Protein AF-A0AAV7HWV7-F1 (afdb_monomer)

Solvent-accessible surface area (backbone atoms only — not comparable to full-atom values): 17436 Å² total; per-residue (Å²): 137,86,86,81,83,83,80,82,66,76,64,79,56,84,89,70,80,46,76,66,47,52,48,48,54,52,46,50,56,52,53,50,68,68,46,96,55,79,67,84,49,80,50,73,56,83,68,90,56,103,53,83,47,68,47,46,47,56,55,80,70,84,85,65,83,77,71,62,78,74,74,66,71,76,73,73,74,72,74,83,51,71,42,83,47,92,47,83,90,34,44,64,53,24,51,52,44,44,72,71,30,71,54,69,72,55,64,77,91,81,56,56,71,68,59,52,50,52,30,46,53,50,36,53,53,48,16,31,49,77,34,68,26,49,41,72,46,80,66,61,73,66,74,67,69,63,61,64,70,55,83,62,67,49,67,66,58,50,50,42,50,50,52,32,50,52,40,49,52,51,43,66,70,70,64,75,55,69,66,51,50,51,52,29,53,50,42,46,49,52,40,51,50,50,54,49,50,35,50,50,53,46,51,52,51,49,53,50,43,58,77,66,40,87,44,74,67,47,41,52,50,50,48,53,71,68,52,54,87,70,79,71,68,72,87,68,52,68,65,59,52,49,54,51,51,49,64,75,64,47,73,72,74,77,66,85,66,75,66,78,82,77,76,44,79,84,75,73,51,80,84,51,73,66,59,53,58,58,64,72,73,111

Sequence (282 aa):
MKKKKILQASVFFDHDLTPRESLIANKLRLEAKKLKGEVKGLSISNALTKSDHFPVVVTLHSTQPIAIAQLSNVMCSAPPSFSLRWCPSSAHSYKNSMFVSPLIAQNFATAITNDLNHALQKAIMNAARDAGMLKLLNSQPKSRNRYISKPWHDDECRAKKKQTKTLLYHCKLEGQPSILWQHYHHSKKEYFNLIKHKAEKFQEKLTWNFNNARSPKDFWSAINSVKGYSTRKNEIPLNTWYDYFSSLFTPRKESSISLPLDYHESLDQEFTMGELCNSVKK

Radius of gyration: 31.73 Å; Cα contacts (8 Å, |Δi|>4): 163; chains: 1; bounding box: 78×71×80 Å

Mean predicted aligned error: 16.89 Å

Nearest PDB structures (foldseek):
  2xcr-assembly2_S  TM=1.654E-01  e=7.390E-01  Staphylococcus aureus
  5ijh-assembly1_A  TM=1.989E-01  e=2.136E+00  Homo sapiens

pLDDT: mean 76.88, std 21.2, range [30.11, 98.38]

Foldseek 3Di:
DDDDDWDKDWDWDDDDCDVVNVVVVVVVVVVVVVPPFPQPDWDFDPPPDVDPTTTTIGTGDDPDPPPPVPVPPPPPPDPFDWDFADDPVLVVQLVVLLVPQVLQVDDPVPDDPVSNVVSNVVSNVVSSVRSVRIDGPPPPVPPVCPVLCQLLCDVVLVVLVVVLVVLVVVCVPPDDDVVSVVVSVVSVVVSVVSVVVSVVVVVVVLVVQCVPPPDPVSNVVSVVSRPRPPPPDPPQDPVNVVVVVCVVPVPPPPPPPPPPPPPPVVPNDDDDPVVVVVVVVD

Organism: Cotesia glomerata (NCBI:txid32391)

Secondary structure (DSSP, 8-state):
---PPP---EE---S---HHHHHHHHHHHHHHHHSSS----EEE-----SSS---EEE-----S---GGGTTT----PPPPEEE---GGGHHHHHHHHHT-TTTSS-TTT--HHHHHHHHHHHHHHHHHHTT-EEE---S----------TT--HHHHHHHHHHHHHHHHHHHTT--HHHHHHHHHHHHHHHHHHHHHHHHHHHHHHHHHHT--SHHHHHHHHHHHS-------SS-HHHHHHHHHHHTSPP------------TTTSSPPPHHHHHHHHT-

Structure (mmCIF, N/CA/C/O backbone):
data_AF-A0AAV7HWV7-F1
#
_entry.id   AF-A0AAV7HWV7-F1
#
loop_
_atom_site.group_PDB
_atom_site.id
_atom_site.type_symbol
_atom_site.label_atom_id
_atom_site.label_alt_id
_atom_site.label_comp_id
_atom_site.label_asym_id
_atom_site.label_entity_id
_atom_site.label_seq_id
_atom_site.pdbx_PDB_ins_code
_atom_site.Cartn_x
_atom_site.Cartn_y
_atom_site.Cartn_z
_atom_site.occupancy
_atom_site.B_iso_or_equiv
_atom_site.auth_seq_id
_atom_site.auth_comp_id
_atom_site.auth_asym_id
_atom_site.auth_atom_id
_atom_site.pdbx_PDB_model_num
ATOM 1 N N . MET A 1 1 ? -10.513 30.880 10.755 1.00 35.56 1 MET A N 1
ATOM 2 C CA . MET A 1 1 ? -9.520 30.957 9.655 1.00 35.56 1 MET A CA 1
ATOM 3 C C . MET A 1 1 ? -8.761 29.632 9.548 1.00 35.56 1 MET A C 1
ATOM 5 O O . MET A 1 1 ? -8.086 29.257 10.496 1.00 35.56 1 MET A O 1
ATOM 9 N N . LYS A 1 2 ? -8.905 28.873 8.449 1.00 31.08 2 LYS A N 1
ATOM 10 C CA . LYS A 1 2 ? -8.169 27.609 8.234 1.00 31.08 2 LYS A CA 1
ATOM 11 C C . LYS A 1 2 ? -6.810 27.920 7.591 1.00 31.08 2 LYS A C 1
ATOM 13 O O . LYS A 1 2 ? -6.776 28.365 6.449 1.00 31.08 2 LYS A O 1
ATOM 18 N N . LYS A 1 3 ? -5.703 27.695 8.308 1.00 30.11 3 LYS A N 1
ATOM 19 C CA . LYS A 1 3 ? -4.343 27.799 7.749 1.00 30.11 3 LYS A CA 1
ATOM 20 C C . LYS A 1 3 ? -4.160 26.715 6.672 1.00 30.11 3 LYS A C 1
ATOM 22 O O . LYS A 1 3 ? -4.210 25.527 6.988 1.00 30.11 3 LYS A O 1
ATOM 27 N N . LYS A 1 4 ? -3.989 27.113 5.405 1.00 32.59 4 LYS A N 1
ATOM 28 C CA . LYS A 1 4 ? -3.592 26.213 4.306 1.00 32.59 4 LYS A CA 1
ATOM 29 C C . LYS A 1 4 ? -2.127 25.816 4.518 1.00 32.59 4 LYS A C 1
ATOM 31 O O . LYS A 1 4 ? -1.274 26.691 4.613 1.00 32.59 4 LYS A O 1
ATOM 36 N N . LYS A 1 5 ? -1.836 24.514 4.603 1.00 32.84 5 LYS A N 1
ATOM 37 C CA . LYS A 1 5 ? -0.460 23.998 4.540 1.00 32.84 5 LYS A CA 1
ATOM 38 C C . LYS A 1 5 ? -0.036 23.947 3.071 1.00 32.84 5 LYS A C 1
ATOM 40 O O . LYS A 1 5 ? -0.703 23.291 2.276 1.00 32.84 5 LYS A O 1
ATOM 45 N N . ILE A 1 6 ? 1.042 24.646 2.733 1.00 34.44 6 ILE A N 1
ATOM 46 C CA . ILE A 1 6 ? 1.741 24.531 1.450 1.00 34.44 6 ILE A CA 1
ATOM 47 C C . ILE A 1 6 ? 2.780 23.417 1.626 1.00 34.44 6 ILE A C 1
ATOM 49 O O . ILE A 1 6 ? 3.528 23.430 2.601 1.00 34.44 6 ILE A O 1
ATOM 53 N N . LEU A 1 7 ? 2.781 22.428 0.734 1.00 32.50 7 LEU A N 1
ATOM 54 C CA . LEU A 1 7 ? 3.838 21.420 0.642 1.00 32.50 7 LEU A CA 1
ATOM 55 C C . LEU A 1 7 ? 4.804 21.883 -0.451 1.00 32.50 7 LEU A C 1
ATOM 57 O O . LEU A 1 7 ? 4.402 21.978 -1.607 1.00 32.50 7 LEU A O 1
ATOM 61 N N . GLN A 1 8 ? 6.044 22.193 -0.077 1.00 34.72 8 GLN A N 1
ATOM 62 C CA . GLN A 1 8 ? 7.150 22.408 -1.011 1.00 34.72 8 GLN A CA 1
ATOM 63 C C . GLN A 1 8 ? 7.995 21.133 -1.055 1.00 34.72 8 GLN A C 1
ATOM 65 O O . GLN A 1 8 ? 8.315 20.568 -0.011 1.00 34.72 8 GLN A O 1
ATOM 70 N N . ALA A 1 9 ? 8.331 20.677 -2.257 1.00 36.25 9 ALA A N 1
ATOM 71 C CA . ALA A 1 9 ? 9.314 19.629 -2.488 1.00 36.25 9 ALA A CA 1
ATOM 72 C C . ALA A 1 9 ? 10.345 20.182 -3.476 1.00 36.25 9 ALA A C 1
ATOM 74 O O . ALA A 1 9 ? 9.962 20.681 -4.534 1.00 36.25 9 ALA A O 1
ATOM 75 N N . SER A 1 10 ? 11.622 20.110 -3.111 1.00 36.28 10 SER A N 1
ATOM 76 C CA . SER A 1 10 ? 12.748 20.528 -3.949 1.00 36.28 10 SER A CA 1
ATOM 77 C C . SER A 1 10 ? 13.498 19.278 -4.394 1.00 36.28 10 SER A C 1
ATOM 79 O O . SER A 1 10 ? 13.762 18.399 -3.574 1.00 36.28 10 SER A O 1
ATOM 81 N N . VAL A 1 11 ? 13.815 19.182 -5.682 1.00 40.53 11 VAL A N 1
ATOM 82 C CA . VAL A 1 11 ? 14.647 18.111 -6.246 1.00 40.53 11 VAL A CA 1
ATOM 83 C C . VAL A 1 11 ? 15.883 18.776 -6.841 1.00 40.53 11 VAL A C 1
ATOM 85 O O . VAL A 1 11 ? 15.751 19.767 -7.557 1.00 40.53 11 VAL A O 1
ATOM 88 N N . PHE A 1 12 ? 17.059 18.260 -6.499 1.00 37.50 12 PHE A N 1
ATOM 89 C CA . PHE A 1 12 ? 18.359 18.788 -6.912 1.00 37.50 12 PHE A CA 1
ATOM 90 C C . PHE A 1 12 ? 18.911 17.960 -8.082 1.00 37.50 12 PHE A C 1
ATOM 92 O O . PHE A 1 12 ? 18.693 16.749 -8.124 1.00 37.50 12 PHE A O 1
ATOM 99 N N . PHE A 1 13 ? 19.608 18.610 -9.014 1.00 43.72 13 PHE A N 1
ATOM 100 C CA . PHE A 1 13 ? 20.308 17.978 -10.139 1.00 43.72 13 PHE A CA 1
ATOM 101 C C . PHE A 1 13 ? 21.738 18.542 -10.232 1.00 43.72 13 PHE A C 1
ATOM 103 O O . PHE A 1 13 ? 21.960 19.698 -9.863 1.00 43.72 13 PHE A O 1
ATOM 110 N N . ASP A 1 14 ? 22.692 17.719 -10.675 1.00 36.00 14 ASP A N 1
ATOM 111 C CA . ASP A 1 14 ? 24.118 18.056 -10.828 1.00 36.00 14 ASP A CA 1
ATOM 112 C C . ASP A 1 14 ? 24.402 18.915 -12.076 1.00 36.00 14 ASP A C 1
ATOM 114 O O . ASP A 1 14 ? 23.591 18.983 -13.000 1.00 36.00 14 ASP A O 1
ATOM 118 N N . HIS A 1 15 ? 25.556 19.589 -12.083 1.00 32.62 15 HIS A N 1
ATOM 119 C CA . HIS A 1 15 ? 25.999 20.495 -13.144 1.00 32.62 15 HIS A CA 1
ATOM 120 C C . HIS A 1 15 ? 26.617 19.757 -14.338 1.00 32.62 15 HIS A C 1
ATOM 122 O O . HIS A 1 15 ? 27.712 19.217 -14.237 1.00 32.62 15 HIS A O 1
ATOM 128 N N . ASP A 1 16 ? 25.892 19.746 -15.455 1.00 40.31 16 ASP A N 1
ATOM 129 C CA . ASP A 1 16 ? 26.318 20.277 -16.757 1.00 40.31 16 ASP A CA 1
ATOM 130 C C . ASP A 1 16 ? 25.144 20.088 -17.714 1.00 40.31 16 ASP A C 1
ATOM 132 O O . ASP A 1 16 ? 24.974 19.016 -18.298 1.00 40.31 16 ASP A O 1
ATOM 136 N N . LEU A 1 17 ? 24.308 21.126 -17.872 1.00 48.59 17 LEU A N 1
ATOM 137 C CA . LEU A 1 17 ? 23.147 21.025 -18.751 1.00 48.59 17 LEU A CA 1
ATOM 138 C C . LEU A 1 17 ? 23.608 20.941 -20.206 1.00 48.59 17 LEU A C 1
ATOM 140 O O . LEU A 1 17 ? 23.663 21.938 -20.927 1.00 48.59 17 LEU A O 1
ATOM 144 N N . THR A 1 18 ? 23.879 19.720 -20.662 1.00 55.91 18 THR A N 1
ATOM 145 C CA . THR A 1 18 ? 24.011 19.417 -22.084 1.00 55.91 18 THR A CA 1
ATOM 146 C C . THR A 1 18 ? 22.751 19.925 -22.806 1.00 55.91 18 THR A C 1
ATOM 148 O O . THR A 1 18 ? 21.675 20.018 -22.198 1.00 55.91 18 THR A O 1
ATOM 151 N N . PRO A 1 19 ? 22.796 20.215 -24.118 1.00 50.31 19 PRO A N 1
ATOM 152 C CA . PRO A 1 19 ? 21.604 20.598 -24.884 1.00 50.31 19 PRO A CA 1
ATOM 153 C C . PRO A 1 19 ? 20.410 19.646 -24.669 1.00 50.31 19 PRO A C 1
ATOM 155 O O . PRO A 1 19 ? 19.248 20.055 -24.708 1.00 50.31 19 PRO A O 1
ATOM 158 N N . ARG A 1 20 ? 20.698 18.378 -24.341 1.00 46.75 20 ARG A N 1
ATOM 159 C CA . ARG A 1 20 ? 19.733 17.348 -23.948 1.00 46.75 20 ARG A CA 1
ATOM 160 C C . ARG A 1 20 ? 19.029 17.638 -22.617 1.00 46.75 20 ARG A C 1
ATOM 162 O O . ARG A 1 20 ? 17.836 17.377 -22.508 1.00 46.75 20 ARG A O 1
ATOM 169 N N . GLU A 1 21 ? 19.709 18.186 -21.620 1.00 51.84 21 GLU A N 1
ATOM 170 C CA . GLU A 1 21 ? 19.130 18.499 -20.309 1.00 51.84 21 GLU A CA 1
ATOM 171 C C . GLU A 1 21 ? 18.340 19.817 -20.322 1.00 51.84 21 GLU A C 1
ATOM 173 O O . GLU A 1 21 ? 17.273 19.897 -19.710 1.00 51.84 21 GLU A O 1
ATOM 178 N N . SER A 1 22 ? 18.749 20.790 -21.148 1.00 53.19 22 SER A N 1
ATOM 179 C CA . SER A 1 22 ? 17.909 21.943 -21.529 1.00 53.19 22 SER A CA 1
ATOM 180 C C . SER A 1 22 ? 16.614 21.495 -22.227 1.00 53.19 22 SER A C 1
ATOM 182 O O . SER A 1 22 ? 15.517 21.990 -21.935 1.00 53.19 22 SER A O 1
ATOM 184 N N . LEU A 1 23 ? 16.701 20.481 -23.095 1.00 55.25 23 LEU A N 1
ATOM 185 C CA . LEU A 1 23 ? 15.537 19.870 -23.737 1.00 55.25 23 LEU A CA 1
ATOM 186 C C . LEU A 1 23 ? 14.642 19.139 -22.722 1.00 55.25 23 LEU A C 1
ATOM 188 O O . LEU A 1 23 ? 13.419 19.220 -22.822 1.00 55.25 23 LEU A O 1
ATOM 192 N N . ILE A 1 24 ? 15.222 18.458 -21.726 1.00 58.47 24 ILE A N 1
ATOM 193 C CA . ILE A 1 24 ? 14.483 17.779 -20.648 1.00 58.47 24 ILE A CA 1
ATOM 194 C C . ILE A 1 24 ? 13.789 18.799 -19.736 1.00 58.47 24 ILE A C 1
ATOM 196 O O . ILE A 1 24 ? 12.610 18.617 -19.436 1.00 58.47 24 ILE A O 1
ATOM 200 N N . ALA A 1 25 ? 14.444 19.901 -19.366 1.00 58.34 25 ALA A N 1
ATOM 201 C CA . ALA A 1 25 ? 13.837 20.981 -18.586 1.00 58.34 25 ALA A CA 1
ATOM 202 C C . ALA A 1 25 ? 12.671 21.647 -19.341 1.00 58.34 25 ALA A C 1
ATOM 204 O O . ALA A 1 25 ? 11.591 21.852 -18.781 1.00 58.34 25 ALA A O 1
ATOM 205 N N . ASN A 1 26 ? 12.833 21.901 -20.644 1.00 56.66 26 ASN A N 1
ATOM 206 C CA . ASN A 1 26 ? 11.760 22.419 -21.495 1.00 56.66 26 ASN A CA 1
ATOM 207 C C . ASN A 1 26 ? 10.631 21.398 -21.717 1.00 56.66 26 ASN A C 1
ATOM 209 O O . ASN A 1 26 ? 9.456 21.770 -21.733 1.00 56.66 26 ASN A O 1
ATOM 213 N N . LYS A 1 27 ? 10.952 20.103 -21.808 1.00 63.69 27 LYS A N 1
ATOM 214 C CA . LYS A 1 27 ? 9.968 19.015 -21.882 1.00 63.69 27 LYS A CA 1
ATOM 215 C C . LYS A 1 27 ? 9.188 18.875 -20.576 1.00 63.69 27 LYS A C 1
ATOM 217 O O . LYS A 1 27 ? 7.970 18.767 -20.631 1.00 63.69 27 LYS A O 1
ATOM 222 N N . LEU A 1 28 ? 9.838 18.971 -19.416 1.00 56.91 28 LEU A N 1
ATOM 223 C CA . LEU A 1 28 ? 9.183 18.999 -18.102 1.00 56.91 28 LEU A CA 1
ATOM 224 C C . LEU A 1 28 ? 8.289 20.237 -17.948 1.00 56.91 28 LEU A C 1
ATOM 226 O O . LEU A 1 28 ? 7.180 20.128 -17.431 1.00 56.91 28 LEU A O 1
ATOM 230 N N . ARG A 1 29 ? 8.710 21.394 -18.477 1.00 54.84 29 ARG A N 1
ATOM 231 C CA . ARG A 1 29 ? 7.898 22.622 -18.542 1.00 54.84 29 ARG A CA 1
ATOM 232 C C . ARG A 1 29 ? 6.659 22.465 -19.439 1.00 54.84 29 ARG A C 1
ATOM 234 O O . ARG A 1 29 ? 5.598 22.993 -19.109 1.00 54.84 29 ARG A O 1
ATOM 241 N N . LEU A 1 30 ? 6.771 21.736 -20.551 1.00 56.09 30 LEU A N 1
ATOM 242 C CA . LEU A 1 30 ? 5.662 21.425 -21.467 1.00 56.09 30 LEU A CA 1
ATOM 243 C C . LEU A 1 30 ? 4.723 20.334 -20.922 1.00 56.09 30 LEU A C 1
ATOM 245 O O . LEU A 1 30 ? 3.508 20.451 -21.056 1.00 56.09 30 LEU A O 1
ATOM 249 N N . GLU A 1 31 ? 5.254 19.307 -20.265 1.00 56.53 31 GLU A N 1
ATOM 250 C CA . GLU A 1 31 ? 4.486 18.242 -19.604 1.00 56.53 31 GLU A CA 1
ATOM 251 C C . GLU A 1 31 ? 3.737 18.778 -18.372 1.00 56.53 31 GLU A C 1
ATOM 253 O O . GLU A 1 31 ? 2.565 18.459 -18.168 1.00 56.53 31 GLU A O 1
ATOM 258 N N . ALA A 1 32 ? 4.345 19.697 -17.613 1.00 50.84 32 ALA A N 1
ATOM 259 C CA . ALA A 1 32 ? 3.678 20.406 -16.521 1.00 50.84 32 ALA A CA 1
ATOM 260 C C . ALA A 1 32 ? 2.508 21.284 -17.008 1.00 50.84 32 ALA A C 1
ATOM 262 O O . ALA A 1 32 ? 1.523 21.424 -16.290 1.00 50.84 32 ALA A O 1
ATOM 263 N N . LYS A 1 33 ? 2.567 21.818 -18.241 1.00 51.72 33 LYS A N 1
ATOM 264 C CA . LYS A 1 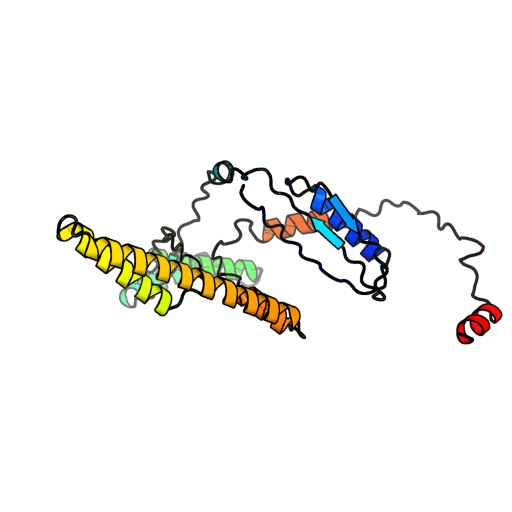33 ? 1.439 22.517 -18.891 1.00 51.72 33 LYS A CA 1
ATOM 265 C C . LYS A 1 33 ? 0.312 21.575 -19.349 1.00 51.72 33 LYS A C 1
ATOM 267 O O . LYS A 1 33 ? -0.811 22.039 -19.522 1.00 51.72 33 LYS A O 1
ATOM 272 N N . LYS A 1 34 ? 0.584 20.278 -19.559 1.00 51.66 34 LYS A N 1
ATOM 273 C CA . LYS A 1 34 ? -0.426 19.272 -19.957 1.00 51.66 34 LYS A CA 1
ATOM 274 C C . LYS A 1 34 ? -1.211 18.701 -18.775 1.00 51.66 34 LYS A C 1
ATOM 276 O O . LYS A 1 34 ? -2.319 18.195 -18.963 1.00 51.66 34 LYS A O 1
ATOM 281 N N . LEU A 1 35 ? -0.672 18.780 -17.560 1.00 49.06 35 LEU A N 1
ATOM 282 C CA . LEU A 1 35 ? -1.419 18.456 -16.349 1.00 49.06 35 LEU A CA 1
ATOM 283 C C . LEU A 1 35 ? -2.513 19.520 -16.162 1.00 49.06 35 LEU A C 1
ATOM 285 O O . LEU A 1 35 ? -2.214 20.687 -15.939 1.00 49.06 35 LEU A O 1
ATOM 289 N N . LYS A 1 36 ? -3.791 19.120 -16.268 1.00 45.41 36 LYS A N 1
ATOM 290 C CA . LYS A 1 36 ? -5.000 19.962 -16.099 1.00 45.41 36 LYS A CA 1
ATOM 291 C C . LYS A 1 36 ? -5.209 20.458 -14.651 1.00 45.41 36 LYS A C 1
ATOM 293 O O . LYS A 1 36 ? -6.307 20.391 -14.106 1.00 45.41 36 LYS A O 1
ATOM 298 N N . GLY A 1 37 ? -4.156 20.935 -14.005 1.00 49.91 37 GLY A N 1
ATOM 299 C CA . GLY A 1 37 ? -4.220 21.782 -12.824 1.00 49.91 37 GLY A CA 1
ATOM 300 C C . GLY A 1 37 ? -3.376 23.007 -13.126 1.00 49.91 37 GLY A C 1
ATOM 301 O O . GLY A 1 37 ? -2.211 22.852 -13.470 1.00 49.91 37 GLY A O 1
ATOM 302 N N . GLU A 1 38 ? -3.963 24.201 -13.060 1.00 48.00 38 GLU A N 1
ATOM 303 C CA . GLU A 1 38 ? -3.279 25.458 -13.379 1.00 48.00 38 GLU A CA 1
ATOM 304 C C . GLU A 1 38 ? -1.975 25.606 -12.571 1.00 48.00 38 GLU A C 1
ATOM 306 O O . GLU A 1 38 ? -1.972 26.033 -11.414 1.00 48.00 38 GLU A O 1
ATOM 311 N N . VAL A 1 39 ? -0.842 25.261 -13.187 1.00 46.06 39 VAL A N 1
ATOM 312 C CA . VAL A 1 39 ? 0.491 25.582 -12.675 1.00 46.06 39 VAL A CA 1
ATOM 313 C C . VAL A 1 39 ? 0.687 27.078 -12.893 1.00 46.06 39 VAL A C 1
ATOM 315 O O . VAL A 1 39 ? 1.086 27.510 -13.972 1.00 46.06 39 VAL A O 1
ATOM 318 N N . LYS A 1 40 ? 0.356 27.893 -11.886 1.00 55.50 40 LYS A N 1
ATOM 319 C CA . LYS A 1 40 ? 0.485 29.356 -11.997 1.00 55.50 40 LYS A CA 1
ATOM 320 C C . LYS A 1 40 ? 1.920 29.876 -11.864 1.00 55.50 40 LYS A C 1
ATOM 322 O O . LYS A 1 40 ? 2.158 31.019 -12.234 1.00 55.50 40 LYS A O 1
ATOM 327 N N . GLY A 1 41 ? 2.879 29.078 -11.389 1.00 54.62 41 GLY A N 1
ATOM 328 C CA . GLY A 1 41 ? 4.260 29.543 -11.252 1.00 54.62 41 GLY A CA 1
ATOM 329 C C . GLY A 1 41 ? 5.286 28.420 -11.154 1.00 54.62 41 GLY A C 1
ATOM 330 O O . GLY A 1 41 ? 5.211 27.574 -10.264 1.00 54.62 41 GLY A O 1
ATOM 331 N N . LEU A 1 42 ? 6.255 28.456 -12.067 1.00 52.81 42 LEU A N 1
ATOM 332 C CA . LEU A 1 42 ? 7.530 27.755 -11.977 1.00 52.81 42 LEU A CA 1
ATOM 333 C C . LEU A 1 42 ? 8.592 28.845 -11.808 1.00 52.81 42 LEU A C 1
ATOM 335 O O . LEU A 1 42 ? 8.808 29.621 -12.737 1.00 52.81 42 LEU A O 1
ATOM 339 N N . SER A 1 43 ? 9.210 28.940 -10.634 1.00 60.38 43 SER A N 1
ATOM 340 C CA . SER A 1 43 ? 10.293 29.896 -10.388 1.00 60.38 43 SER A CA 1
ATOM 341 C C . SER A 1 43 ? 11.570 29.137 -10.067 1.00 60.38 43 SER A C 1
ATOM 343 O O . SER A 1 43 ? 11.603 28.333 -9.133 1.00 60.38 43 SER A O 1
ATOM 345 N N . ILE A 1 44 ? 12.614 29.407 -10.841 1.00 58.62 44 ILE A N 1
ATOM 346 C CA . ILE A 1 44 ? 13.981 29.014 -10.508 1.00 58.62 44 ILE A CA 1
ATOM 347 C C . ILE A 1 44 ? 14.480 30.073 -9.525 1.00 58.62 44 ILE A C 1
ATOM 349 O O . ILE A 1 44 ? 14.429 31.266 -9.827 1.00 58.62 44 ILE A O 1
ATOM 353 N N . SER A 1 45 ? 14.859 29.665 -8.317 1.00 55.34 45 SER A N 1
ATOM 354 C CA . SER A 1 45 ? 15.378 30.607 -7.325 1.00 55.34 45 SER A CA 1
ATOM 355 C C . SER A 1 45 ? 16.856 30.867 -7.614 1.00 55.34 45 SER A C 1
ATOM 357 O O . SER A 1 45 ? 17.678 29.986 -7.395 1.00 55.34 45 SER A O 1
ATOM 359 N N . ASN A 1 46 ? 17.190 32.082 -8.063 1.00 51.38 46 ASN A N 1
ATOM 360 C CA . ASN A 1 46 ? 18.571 32.555 -8.271 1.00 51.38 46 ASN A CA 1
ATOM 361 C C . ASN A 1 46 ? 19.255 32.999 -6.964 1.00 51.38 46 ASN A C 1
ATOM 363 O O . ASN A 1 46 ? 20.163 33.830 -6.983 1.00 51.38 46 ASN A O 1
ATOM 367 N N . ALA A 1 47 ? 18.795 32.517 -5.808 1.00 52.97 47 ALA A N 1
ATOM 368 C CA . ALA A 1 47 ? 19.471 32.820 -4.554 1.00 52.97 47 ALA A CA 1
ATOM 369 C C . ALA A 1 47 ? 20.926 32.337 -4.655 1.00 52.97 47 ALA A C 1
ATOM 371 O O . ALA A 1 47 ? 21.145 31.178 -4.999 1.00 52.97 47 ALA A O 1
ATOM 372 N N . LEU A 1 48 ? 21.890 33.226 -4.373 1.00 46.62 48 LEU A N 1
ATOM 373 C CA . LEU A 1 48 ? 23.324 32.922 -4.280 1.00 46.62 48 LEU A CA 1
ATOM 374 C C . LEU A 1 48 ? 23.569 31.938 -3.126 1.00 46.62 48 LEU A C 1
ATOM 376 O O . LEU A 1 48 ? 24.057 32.279 -2.050 1.00 46.62 48 LEU A O 1
ATOM 380 N N . THR A 1 49 ? 23.192 30.689 -3.324 1.00 47.03 49 THR A N 1
ATOM 381 C CA . THR A 1 49 ? 23.721 29.578 -2.558 1.00 47.03 49 THR A CA 1
ATOM 382 C C . THR A 1 49 ? 25.018 29.179 -3.241 1.00 47.03 49 THR A C 1
ATOM 384 O O . THR A 1 49 ? 25.049 29.050 -4.459 1.00 47.03 49 THR A O 1
ATOM 387 N N . LYS A 1 50 ? 26.098 28.994 -2.473 1.00 49.69 50 LYS A N 1
ATOM 388 C CA . LYS A 1 50 ? 27.411 28.501 -2.946 1.00 49.69 50 LYS A CA 1
ATOM 389 C C . LYS A 1 50 ? 27.357 27.029 -3.411 1.00 49.69 50 LYS A C 1
ATOM 391 O O . LYS A 1 50 ? 28.271 26.259 -3.151 1.00 49.69 50 LYS A O 1
ATOM 396 N N . SER A 1 51 ? 26.225 26.618 -3.962 1.00 46.00 51 SER A N 1
ATOM 397 C CA . SER A 1 51 ? 25.895 25.267 -4.371 1.00 46.00 51 SER A CA 1
ATOM 398 C C . SER A 1 51 ? 25.366 25.362 -5.788 1.00 46.00 51 SER A C 1
ATOM 400 O O . SER A 1 51 ? 24.433 26.121 -6.046 1.00 46.00 51 SER A O 1
ATOM 402 N N . ASP A 1 52 ? 25.976 24.585 -6.670 1.00 51.03 52 ASP A N 1
ATOM 403 C CA . ASP A 1 52 ? 25.715 24.609 -8.105 1.00 51.03 52 ASP A CA 1
ATOM 404 C C . ASP A 1 52 ? 24.332 24.004 -8.452 1.00 51.03 52 ASP A C 1
ATOM 406 O O . ASP A 1 52 ? 23.815 24.131 -9.551 1.00 51.03 52 ASP A O 1
ATOM 410 N N . HIS A 1 53 ? 23.617 23.399 -7.505 1.00 50.56 53 HIS A N 1
ATOM 411 C CA . HIS A 1 53 ? 22.295 22.839 -7.789 1.00 50.56 53 HIS A CA 1
ATOM 412 C C . HIS A 1 53 ? 21.220 23.933 -7.843 1.00 50.56 53 HIS A C 1
ATOM 414 O O . HIS A 1 53 ? 20.782 24.415 -6.800 1.00 50.56 53 HIS A O 1
ATOM 420 N N . PHE A 1 54 ? 20.729 24.281 -9.038 1.00 54.06 54 PHE A N 1
ATOM 421 C CA . PHE A 1 54 ? 19.611 25.219 -9.209 1.00 54.06 54 PHE A CA 1
ATOM 422 C C . PHE A 1 54 ? 18.320 24.679 -8.568 1.00 54.06 54 PHE A C 1
ATOM 424 O O . PHE A 1 54 ? 17.715 23.735 -9.091 1.00 54.06 54 PHE A O 1
ATOM 431 N N . PRO A 1 55 ? 17.820 25.275 -7.471 1.00 56.06 55 PRO A N 1
ATOM 432 C CA . PRO A 1 55 ? 16.604 24.790 -6.843 1.00 56.06 55 PRO A CA 1
ATOM 433 C C . PRO A 1 55 ? 15.387 25.217 -7.673 1.00 56.06 55 PRO A C 1
ATOM 435 O O . PRO A 1 55 ? 15.018 26.395 -7.739 1.00 56.06 55 PRO A O 1
ATOM 438 N N . VAL A 1 56 ? 14.728 24.235 -8.292 1.00 55.84 56 VAL A N 1
ATOM 439 C CA . VAL A 1 56 ? 13.438 24.432 -8.961 1.00 55.84 56 VAL A CA 1
ATOM 440 C C . VAL A 1 56 ? 12.326 24.255 -7.933 1.00 55.84 56 VAL A C 1
ATOM 442 O O . VAL A 1 56 ? 12.067 23.149 -7.458 1.00 55.84 56 VAL A O 1
ATOM 445 N N . VAL A 1 57 ? 11.644 25.350 -7.596 1.00 60.84 57 VAL A N 1
ATOM 446 C CA . VAL A 1 57 ? 10.497 25.319 -6.683 1.00 60.84 57 VAL A CA 1
ATOM 447 C C . VAL A 1 57 ? 9.217 25.240 -7.508 1.00 60.84 57 VAL A C 1
ATOM 449 O O . VAL A 1 57 ? 8.849 26.182 -8.213 1.00 60.84 57 VAL A O 1
ATOM 452 N N . VAL A 1 58 ? 8.514 24.110 -7.410 1.00 54.62 58 VAL A N 1
ATOM 453 C CA . VAL A 1 58 ? 7.208 23.920 -8.053 1.00 54.62 58 VAL A CA 1
ATOM 454 C C . VAL A 1 58 ? 6.109 24.138 -7.019 1.00 54.62 58 VAL A C 1
ATOM 456 O O . VAL A 1 58 ? 5.991 23.380 -6.057 1.00 54.62 58 VAL A O 1
ATOM 459 N N . THR A 1 59 ? 5.282 25.169 -7.216 1.00 52.28 59 THR A N 1
ATOM 460 C CA . THR A 1 59 ? 4.183 25.488 -6.292 1.00 52.28 59 THR A CA 1
ATOM 461 C C . THR A 1 59 ? 2.849 25.094 -6.918 1.00 52.28 59 THR A C 1
ATOM 463 O O . THR A 1 59 ? 2.415 25.684 -7.906 1.00 52.28 59 THR A O 1
ATOM 466 N N . LEU A 1 60 ? 2.180 24.093 -6.341 1.00 43.78 60 LEU A N 1
ATOM 467 C CA . LEU A 1 60 ? 0.881 23.612 -6.814 1.00 43.78 60 LEU A CA 1
ATOM 468 C C . LEU A 1 60 ? -0.230 24.082 -5.871 1.00 43.78 60 LEU A C 1
ATOM 470 O O . LEU A 1 60 ? -0.329 23.631 -4.729 1.00 43.78 60 LEU A O 1
ATOM 474 N N . HIS A 1 61 ? -1.106 24.961 -6.356 1.00 48.31 61 HIS A N 1
ATOM 475 C CA . HIS A 1 61 ? -2.332 25.331 -5.653 1.00 48.31 61 HIS A CA 1
ATOM 476 C C . HIS A 1 61 ? -3.528 24.625 -6.292 1.00 48.31 61 HIS A C 1
ATOM 478 O O . HIS A 1 61 ? -4.083 25.088 -7.281 1.00 48.31 61 HIS A O 1
ATOM 484 N N . SER A 1 62 ? -3.966 23.513 -5.700 1.00 45.66 62 SER A N 1
ATOM 485 C CA . SER A 1 62 ? -5.233 22.885 -6.088 1.00 45.66 62 SER A CA 1
ATOM 486 C C . SER A 1 62 ? -6.391 23.674 -5.476 1.00 45.66 62 SER A C 1
ATOM 488 O O . SER A 1 62 ? -6.682 23.539 -4.286 1.00 45.66 62 SER A O 1
ATOM 490 N N . THR A 1 63 ? -7.036 24.537 -6.259 1.00 45.22 63 THR A N 1
ATOM 491 C CA . THR A 1 63 ? -8.235 25.286 -5.836 1.00 45.22 63 THR A CA 1
ATOM 492 C C . THR A 1 63 ? -9.541 24.594 -6.201 1.00 45.22 63 THR A C 1
ATOM 494 O O . THR A 1 63 ? -10.571 24.946 -5.633 1.00 45.22 63 THR A O 1
ATOM 497 N N . GLN A 1 64 ? -9.515 23.577 -7.061 1.00 48.22 64 GLN A N 1
ATOM 498 C CA . GLN A 1 64 ? -10.707 22.804 -7.388 1.00 48.22 64 GLN A CA 1
ATOM 499 C C . GLN A 1 64 ? -10.673 21.434 -6.699 1.00 48.22 64 GLN A C 1
ATOM 501 O O . GLN A 1 64 ? -9.666 20.726 -6.798 1.00 48.22 64 GLN A O 1
ATOM 506 N N . PRO A 1 65 ? -11.746 21.023 -5.997 1.00 42.75 65 PRO A N 1
ATOM 507 C CA . PRO A 1 65 ? -11.968 19.609 -5.763 1.00 42.75 65 PRO A CA 1
ATOM 508 C C . PRO A 1 65 ? -12.166 18.981 -7.143 1.00 42.75 65 PRO A C 1
ATOM 510 O O . PRO A 1 65 ? -13.187 19.207 -7.786 1.00 42.75 65 PRO A O 1
ATOM 513 N N . ILE A 1 66 ? -11.166 18.244 -7.630 1.00 45.84 66 ILE A N 1
ATOM 514 C CA . ILE A 1 66 ? -11.313 17.441 -8.842 1.00 45.84 66 ILE A CA 1
ATOM 515 C C . ILE A 1 66 ? -12.532 16.550 -8.601 1.00 45.84 66 ILE A C 1
ATOM 517 O O . ILE A 1 66 ? -12.517 15.698 -7.708 1.00 45.84 66 ILE A O 1
ATOM 521 N N . ALA A 1 67 ? -13.607 16.780 -9.351 1.00 43.22 67 ALA A N 1
ATOM 522 C CA . ALA A 1 67 ? -14.779 15.927 -9.348 1.00 43.22 67 ALA A CA 1
ATOM 523 C C . ALA A 1 67 ? -14.396 14.593 -10.008 1.00 43.22 67 ALA A C 1
ATOM 525 O O . ALA A 1 67 ? -14.684 14.336 -11.171 1.00 43.22 67 ALA A O 1
ATOM 526 N N . ILE A 1 68 ? -13.727 13.724 -9.244 1.00 46.31 68 ILE A N 1
ATOM 527 C CA . ILE A 1 68 ? -13.371 12.348 -9.633 1.00 46.31 68 ILE A CA 1
ATOM 528 C C . ILE A 1 68 ? -14.638 11.523 -9.958 1.00 46.31 68 ILE A C 1
ATOM 530 O O . ILE A 1 68 ? -14.556 10.482 -10.600 1.00 46.31 68 ILE A O 1
ATOM 534 N N . ALA A 1 69 ? -15.822 12.016 -9.581 1.00 46.16 69 ALA A N 1
ATOM 535 C CA . ALA A 1 69 ? -17.110 11.357 -9.764 1.00 46.16 69 ALA A CA 1
ATOM 536 C C . ALA A 1 69 ? -17.543 11.136 -11.229 1.00 46.16 69 ALA A C 1
ATOM 538 O O . ALA A 1 69 ? -18.413 10.303 -11.459 1.00 46.16 69 ALA A O 1
ATOM 539 N N . GLN A 1 70 ? -16.973 11.835 -12.222 1.00 42.84 70 GLN A N 1
ATOM 540 C CA . GLN A 1 70 ? -17.398 11.667 -13.626 1.00 42.84 70 GLN A CA 1
ATOM 541 C C . GLN A 1 70 ? -16.531 10.705 -14.455 1.00 42.84 70 GLN A C 1
ATOM 543 O O . GLN A 1 70 ? -16.997 10.212 -15.476 1.00 42.84 70 GLN A O 1
ATOM 548 N N . LEU A 1 71 ? -15.323 10.350 -14.000 1.00 45.16 71 LEU A N 1
ATOM 549 C CA . LEU A 1 71 ? -14.503 9.300 -14.636 1.00 45.16 71 LEU A CA 1
ATOM 550 C C . LEU A 1 71 ? -14.766 7.900 -14.054 1.00 45.16 71 LEU A C 1
ATOM 552 O O . LEU A 1 71 ? -14.334 6.906 -14.624 1.00 45.16 71 LEU A O 1
ATOM 556 N N . SER A 1 72 ? -15.499 7.798 -12.942 1.00 43.44 72 SER A N 1
ATOM 557 C CA . SER A 1 72 ? -15.777 6.530 -12.254 1.00 43.44 72 SER A CA 1
ATOM 558 C C . SER A 1 72 ? -16.911 5.687 -12.854 1.00 43.44 72 SER A C 1
ATOM 560 O O . SER A 1 72 ? -17.163 4.597 -12.347 1.00 43.44 72 SER A O 1
ATOM 562 N N . ASN A 1 73 ? -17.592 6.156 -13.907 1.00 42.41 73 ASN A N 1
ATOM 563 C CA . ASN A 1 73 ? -18.752 5.457 -14.482 1.00 42.41 73 ASN A CA 1
ATOM 564 C C . ASN A 1 73 ? -18.460 4.628 -15.739 1.00 42.41 73 ASN A C 1
ATOM 566 O O . ASN A 1 73 ? -19.357 3.930 -16.208 1.00 42.41 73 ASN A O 1
ATOM 570 N N . VAL A 1 74 ? -17.223 4.604 -16.244 1.00 46.94 74 VAL A N 1
ATOM 571 C CA . VAL A 1 74 ? -16.819 3.538 -17.171 1.00 46.94 74 VAL A CA 1
ATOM 572 C C . VAL A 1 74 ? -16.478 2.317 -16.321 1.00 46.94 74 VAL A C 1
ATOM 574 O O . VAL A 1 74 ? -15.320 2.036 -16.023 1.00 46.94 74 VAL A O 1
ATOM 577 N N . MET A 1 75 ? -17.513 1.619 -15.847 1.00 43.91 75 MET A N 1
ATOM 578 C CA . MET A 1 75 ? -17.350 0.324 -15.196 1.00 43.91 75 MET A CA 1
ATOM 579 C C . MET A 1 75 ? -16.920 -0.696 -16.250 1.00 43.91 75 MET A C 1
ATOM 581 O O . MET A 1 75 ? -17.725 -1.467 -16.761 1.00 43.91 75 MET A O 1
ATOM 585 N N . CYS A 1 76 ? -15.629 -0.717 -16.569 1.00 48.97 76 CYS A N 1
ATOM 586 C CA . CYS A 1 76 ? -15.012 -1.881 -17.179 1.00 48.97 76 CYS A CA 1
ATOM 587 C C . CYS A 1 76 ? -15.093 -3.002 -16.143 1.00 48.97 76 CYS A C 1
ATOM 589 O O . CYS A 1 76 ? -14.257 -3.093 -15.241 1.00 48.97 76 CYS A O 1
ATOM 591 N N . SER A 1 77 ? -16.132 -3.833 -16.224 1.00 58.25 77 SER A N 1
ATOM 592 C CA . SER A 1 77 ? -16.205 -5.059 -15.444 1.00 58.25 77 SER A CA 1
ATOM 593 C C . SER A 1 77 ? -15.013 -5.912 -15.855 1.00 58.25 77 SER A C 1
ATOM 595 O O . SER A 1 77 ? -15.003 -6.500 -16.938 1.00 58.25 77 SER A O 1
ATOM 597 N N . ALA A 1 78 ? -13.970 -5.917 -15.025 1.00 62.22 78 ALA A N 1
ATOM 598 C CA . ALA A 1 78 ? -12.823 -6.772 -15.253 1.00 62.22 78 ALA A CA 1
ATOM 599 C C . ALA A 1 78 ? -13.339 -8.208 -15.452 1.00 62.22 78 ALA A C 1
ATOM 601 O O . ALA A 1 78 ? -14.214 -8.639 -14.690 1.00 62.22 78 ALA A O 1
ATOM 602 N N . PRO A 1 79 ? -12.841 -8.936 -16.464 1.00 70.69 79 PRO A N 1
ATOM 603 C CA . PRO A 1 79 ? -13.298 -10.290 -16.724 1.00 70.69 79 PRO A CA 1
ATOM 604 C C . PRO A 1 79 ? -13.141 -11.146 -15.458 1.00 70.69 79 PRO A C 1
ATOM 606 O O . PRO A 1 79 ? -12.182 -10.947 -14.698 1.00 70.69 79 PRO A O 1
ATOM 609 N N . PRO A 1 80 ? -14.073 -12.082 -15.200 1.00 77.25 80 PRO A N 1
ATOM 610 C CA . PRO A 1 80 ? -14.000 -12.947 -14.033 1.00 77.25 80 PRO A CA 1
ATOM 611 C C . PRO A 1 80 ? -12.650 -13.665 -13.998 1.00 77.25 80 PRO A C 1
ATOM 613 O O . PRO A 1 80 ? -12.212 -14.260 -14.982 1.00 77.25 80 PRO A O 1
ATOM 616 N N . SER A 1 81 ? -11.971 -13.585 -12.854 1.00 83.19 81 SER A N 1
ATOM 617 C CA . SER A 1 81 ? -10.717 -14.306 -12.652 1.00 83.19 81 SER A CA 1
ATOM 618 C C . SER A 1 81 ? -11.006 -15.738 -12.204 1.00 83.19 81 SER A C 1
ATOM 620 O O . SER A 1 81 ? -11.836 -15.977 -11.327 1.00 83.19 81 SER A O 1
ATOM 622 N N . PHE A 1 82 ? -10.320 -16.704 -12.806 1.00 89.69 82 PHE A N 1
ATOM 623 C CA . PHE A 1 82 ? -10.444 -18.119 -12.462 1.00 89.69 82 PHE A CA 1
ATOM 624 C C . PHE A 1 82 ? -9.148 -18.602 -11.821 1.00 89.69 82 PHE A C 1
ATOM 626 O O . PHE A 1 82 ? -8.060 -18.169 -12.196 1.00 89.69 82 PHE A O 1
ATOM 633 N N . SER A 1 83 ? -9.265 -19.504 -10.850 1.00 92.31 83 SER A N 1
ATOM 634 C CA . SER A 1 83 ? -8.129 -20.235 -10.292 1.00 92.31 83 SER A CA 1
ATOM 635 C C . SER A 1 83 ? -8.326 -21.716 -10.569 1.00 92.31 83 SER A C 1
ATOM 637 O O . SER A 1 83 ? -9.392 -22.271 -10.291 1.00 92.31 83 SER A O 1
ATOM 639 N N . LEU A 1 84 ? -7.297 -22.345 -11.130 1.00 94.12 84 LEU A N 1
ATOM 640 C CA . LEU A 1 84 ? -7.272 -23.784 -11.339 1.00 94.12 84 LEU A CA 1
ATOM 641 C C . LEU A 1 84 ? -7.047 -24.465 -9.988 1.00 94.12 84 LEU A C 1
ATOM 643 O O . LEU A 1 84 ? -6.045 -24.217 -9.315 1.00 94.12 84 LEU A O 1
ATOM 647 N N . ARG A 1 85 ? -7.986 -25.321 -9.585 1.00 94.94 8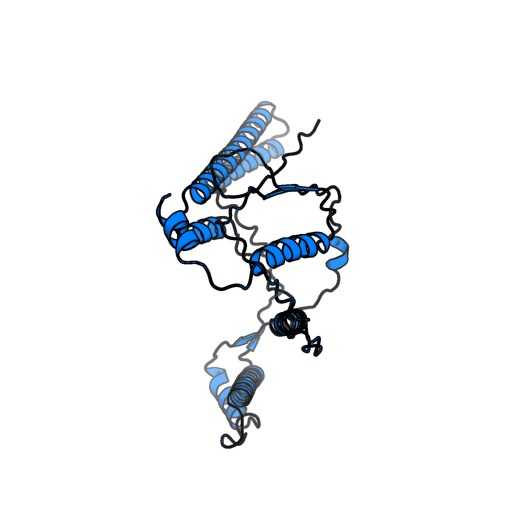5 ARG A N 1
ATOM 648 C CA . ARG A 1 85 ? -7.850 -26.181 -8.410 1.00 94.94 85 ARG A CA 1
ATOM 649 C C . ARG A 1 85 ? -7.821 -27.624 -8.884 1.00 94.94 85 ARG A C 1
ATOM 651 O O . ARG A 1 85 ? -8.842 -28.148 -9.320 1.00 94.94 85 ARG A O 1
ATOM 658 N N . TRP A 1 86 ? -6.659 -28.259 -8.773 1.00 94.81 86 TRP A N 1
ATOM 659 C CA . TRP A 1 86 ? -6.530 -29.673 -9.104 1.00 94.81 86 TRP A CA 1
ATOM 660 C C . TRP A 1 86 ? -7.471 -30.517 -8.237 1.00 94.81 86 TRP A C 1
ATOM 662 O O . TRP A 1 86 ? -7.531 -30.339 -7.017 1.00 94.81 86 TRP A O 1
ATOM 672 N N . CYS A 1 87 ? -8.205 -31.424 -8.878 1.00 95.38 87 CYS A N 1
ATOM 673 C CA . CYS A 1 87 ? -9.146 -32.328 -8.231 1.00 95.38 87 CYS A CA 1
ATOM 674 C C . CYS A 1 87 ? -8.880 -33.760 -8.722 1.00 95.38 87 CYS A C 1
ATOM 676 O O . CYS A 1 87 ? -9.094 -34.027 -9.906 1.00 95.38 87 CYS A O 1
ATOM 678 N N . PRO A 1 88 ? -8.423 -34.689 -7.859 1.00 97.38 88 PRO A N 1
ATOM 679 C CA . PRO A 1 88 ? -8.085 -36.047 -8.286 1.00 97.38 88 PRO A CA 1
ATOM 680 C C . PRO A 1 88 ? -9.238 -36.789 -8.972 1.00 97.38 88 PRO A C 1
ATOM 682 O O . PRO A 1 88 ? -9.004 -37.491 -9.951 1.00 97.38 88 PRO A O 1
ATOM 685 N N . SER A 1 89 ? -10.481 -36.584 -8.524 1.00 97.81 89 SER A N 1
ATOM 686 C CA . SER A 1 89 ? -11.660 -37.225 -9.123 1.00 97.81 89 SER A CA 1
ATOM 687 C C . SER A 1 89 ? -11.952 -36.750 -10.550 1.00 97.81 89 SER A C 1
ATOM 689 O O . SER A 1 89 ? -12.439 -37.528 -11.362 1.00 97.81 89 SER A O 1
ATOM 691 N N . SER A 1 90 ? -11.597 -35.509 -10.892 1.00 97.25 90 SER A N 1
ATOM 692 C CA . SER A 1 90 ? -11.780 -34.950 -12.239 1.00 97.25 90 SER A CA 1
ATOM 693 C C . SER A 1 90 ? -10.563 -35.159 -13.153 1.00 97.25 90 SER A C 1
ATOM 695 O O . SER A 1 90 ? -10.584 -34.742 -14.312 1.00 97.25 90 SER A O 1
ATOM 697 N N . ALA A 1 91 ? -9.482 -35.784 -12.666 1.00 97.31 91 ALA A N 1
ATOM 698 C CA . ALA A 1 91 ? -8.210 -35.878 -13.387 1.00 97.31 91 ALA A CA 1
ATOM 699 C C . ALA A 1 91 ? -8.319 -36.635 -14.719 1.00 97.31 91 ALA A C 1
ATOM 701 O O . ALA A 1 91 ? -7.669 -36.255 -15.693 1.00 97.31 91 ALA A O 1
ATOM 702 N N . HIS A 1 92 ? -9.144 -37.686 -14.779 1.00 97.94 92 HIS A N 1
ATOM 703 C CA . HIS A 1 92 ? -9.358 -38.446 -16.012 1.00 97.94 92 HIS A CA 1
ATOM 704 C C . HIS A 1 92 ? -10.074 -37.603 -17.078 1.00 97.94 92 HIS A C 1
ATOM 706 O O . HIS A 1 92 ? -9.594 -37.511 -18.204 1.00 97.94 92 HIS A O 1
ATOM 712 N N . SER A 1 93 ? -11.146 -36.896 -16.695 1.00 97.75 93 SER A N 1
ATOM 713 C CA . SER A 1 93 ? -11.861 -35.972 -17.587 1.00 97.75 93 SER A CA 1
ATOM 714 C C . SER A 1 93 ? -10.933 -34.887 -18.130 1.00 97.75 93 SER A C 1
ATOM 716 O O . SER A 1 93 ? -10.930 -34.630 -19.328 1.00 97.75 93 SER A O 1
ATOM 718 N N . TYR A 1 94 ? -10.097 -34.297 -17.270 1.00 97.94 94 TYR A N 1
ATOM 719 C CA . TYR A 1 94 ? -9.117 -33.291 -17.681 1.00 97.94 94 TYR A CA 1
ATOM 720 C C . TYR A 1 94 ? -8.123 -33.842 -18.711 1.00 97.94 94 TYR A C 1
ATOM 722 O O . TYR A 1 94 ? -7.882 -33.202 -19.732 1.00 97.94 94 TYR A O 1
ATOM 730 N N . LYS A 1 95 ? -7.556 -35.034 -18.467 1.00 97.38 95 LYS A N 1
ATOM 731 C CA . LYS A 1 95 ? -6.611 -35.673 -19.396 1.00 97.38 95 LYS A CA 1
ATOM 732 C C . LYS A 1 95 ? -7.250 -35.940 -20.757 1.00 97.38 95 LYS A C 1
ATOM 734 O O . LYS A 1 95 ? -6.623 -35.638 -21.767 1.00 97.38 95 LYS A O 1
ATOM 739 N N . ASN A 1 96 ? -8.485 -36.439 -20.781 1.00 97.38 96 ASN A N 1
ATOM 740 C CA . ASN A 1 96 ? -9.205 -36.703 -22.027 1.00 97.38 96 ASN A CA 1
ATOM 741 C C . ASN A 1 96 ? -9.488 -35.399 -22.791 1.00 97.38 96 ASN A C 1
ATOM 743 O O . ASN A 1 96 ? -9.181 -35.314 -23.977 1.00 97.38 96 ASN A O 1
ATOM 747 N N . SER A 1 97 ? -9.977 -34.354 -22.110 1.00 97.00 97 SER A N 1
ATOM 748 C CA . SER A 1 97 ? -10.191 -33.032 -22.721 1.00 97.00 97 SER A CA 1
ATOM 749 C C . SER A 1 97 ? -8.896 -32.414 -23.252 1.00 97.00 97 SER A C 1
ATOM 751 O O . SER A 1 97 ? -8.899 -31.774 -24.300 1.00 97.00 97 SER A O 1
ATOM 753 N N . MET A 1 98 ? -7.778 -32.616 -22.550 1.00 96.69 98 MET A N 1
ATOM 754 C CA . MET A 1 98 ? -6.469 -32.152 -22.999 1.00 96.69 98 MET A CA 1
ATOM 755 C C . MET A 1 98 ? -6.017 -32.925 -24.244 1.00 96.69 98 MET A C 1
ATOM 757 O O . MET A 1 98 ? -5.640 -32.307 -25.230 1.00 96.69 98 MET A O 1
ATOM 761 N N . PHE A 1 99 ? -6.114 -34.257 -24.238 1.00 95.44 99 PHE A N 1
ATOM 762 C CA . PHE A 1 99 ? -5.680 -35.113 -25.348 1.00 95.44 99 PHE A CA 1
ATOM 763 C C . PHE A 1 99 ? -6.438 -34.835 -26.655 1.00 95.44 99 PHE A C 1
ATOM 765 O O . PHE A 1 99 ? -5.841 -34.839 -27.726 1.00 95.44 99 PHE A O 1
ATOM 772 N N . VAL A 1 100 ? -7.737 -34.538 -26.567 1.00 95.81 100 VAL A N 1
ATOM 773 C CA . VAL A 1 100 ? -8.595 -34.238 -27.729 1.00 95.81 100 VAL A CA 1
ATOM 774 C C . VAL A 1 100 ? -8.498 -32.760 -28.153 1.00 95.81 100 VAL A C 1
ATOM 776 O O . VAL A 1 100 ? -9.118 -32.341 -29.128 1.00 95.81 100 VAL A O 1
ATOM 779 N N . SER A 1 101 ? -7.718 -31.931 -27.449 1.00 96.38 101 SER A N 1
ATOM 780 C CA . SER A 1 101 ? -7.667 -30.497 -27.725 1.00 96.38 101 SER A CA 1
ATOM 781 C C . SER A 1 101 ? -6.989 -30.196 -29.073 1.00 96.38 101 SER A C 1
ATOM 783 O O . SER A 1 101 ? -5.787 -30.434 -29.224 1.00 96.38 101 SER A O 1
ATOM 785 N N . PRO A 1 102 ? -7.688 -29.559 -30.035 1.00 94.81 102 PRO A N 1
ATOM 786 C CA . PRO A 1 102 ? -7.101 -29.209 -31.332 1.00 94.81 102 PRO A CA 1
ATOM 787 C C . PRO A 1 102 ? -5.991 -28.153 -31.209 1.00 94.81 102 PRO A C 1
ATOM 789 O O . PRO A 1 102 ? -5.177 -27.993 -32.112 1.00 94.81 102 PRO A O 1
ATOM 792 N N . LEU A 1 103 ? -5.934 -27.438 -30.079 1.00 92.75 103 LEU A N 1
ATOM 793 C CA . LEU A 1 103 ? -4.899 -26.445 -29.789 1.00 92.75 103 LEU A CA 1
ATOM 794 C C . LEU A 1 103 ? -3.529 -27.076 -29.507 1.00 92.75 103 LEU A C 1
ATOM 796 O O . LEU A 1 103 ? -2.521 -26.392 -29.642 1.00 92.75 103 LEU A O 1
ATOM 800 N N . ILE A 1 104 ? -3.487 -28.354 -29.121 1.00 90.25 104 ILE A N 1
ATOM 801 C CA . ILE A 1 104 ? -2.238 -29.092 -28.874 1.00 90.25 104 ILE A CA 1
ATOM 802 C C . ILE A 1 104 ? -1.748 -29.780 -30.146 1.00 90.25 104 ILE A C 1
ATOM 804 O O . ILE A 1 104 ? -0.548 -29.936 -30.334 1.00 90.25 104 ILE A O 1
ATOM 808 N N . ALA A 1 105 ? -2.663 -30.138 -31.048 1.00 85.88 105 ALA A N 1
ATOM 809 C CA . ALA A 1 105 ? -2.349 -30.774 -32.325 1.00 85.88 105 ALA A CA 1
ATOM 810 C C . ALA A 1 105 ? -1.737 -29.810 -33.369 1.00 85.88 105 ALA A C 1
ATOM 812 O O . ALA A 1 105 ? -1.645 -30.154 -34.546 1.00 85.88 105 ALA A O 1
ATOM 813 N N . GLN A 1 106 ? -1.336 -28.597 -32.970 1.00 83.69 106 GLN A N 1
ATOM 814 C CA . GLN A 1 106 ? -0.680 -27.650 -33.868 1.00 83.69 106 GLN A CA 1
ATOM 815 C C . GLN A 1 106 ? 0.713 -28.149 -34.267 1.00 83.69 106 GLN A C 1
ATOM 817 O O . GLN A 1 106 ? 1.426 -28.769 -33.479 1.00 83.69 106 GLN A O 1
ATOM 822 N N . ASN A 1 107 ? 1.113 -27.862 -35.506 1.00 83.56 107 ASN A N 1
ATOM 823 C CA . ASN A 1 107 ? 2.418 -28.259 -36.014 1.00 83.56 107 ASN A CA 1
ATOM 824 C C . ASN A 1 107 ? 3.535 -27.466 -35.310 1.00 83.56 107 ASN A C 1
ATOM 826 O O . ASN A 1 107 ? 3.753 -26.286 -35.592 1.00 83.56 107 ASN A O 1
ATOM 830 N N . PHE A 1 108 ? 4.262 -28.131 -34.410 1.00 82.94 108 PHE A N 1
ATOM 831 C CA . PHE A 1 108 ? 5.384 -27.550 -33.667 1.00 82.94 108 PHE A CA 1
ATOM 832 C C . PHE A 1 108 ? 6.537 -27.084 -34.565 1.00 82.94 108 PHE A C 1
ATOM 834 O O . PHE A 1 108 ? 7.330 -26.252 -34.135 1.00 82.94 108 PHE A O 1
ATOM 841 N N . ALA A 1 109 ? 6.634 -27.584 -35.801 1.00 83.50 109 ALA A N 1
ATOM 842 C CA . ALA A 1 109 ? 7.721 -27.232 -36.709 1.00 83.50 109 ALA A CA 1
ATOM 843 C C . ALA A 1 109 ? 7.599 -25.812 -37.288 1.00 83.50 109 ALA A C 1
ATOM 845 O O . ALA A 1 109 ? 8.603 -25.233 -37.692 1.00 83.50 109 ALA A O 1
ATOM 846 N N . THR A 1 110 ? 6.387 -25.253 -37.351 1.00 84.88 110 THR A N 1
ATOM 847 C CA . THR A 1 110 ? 6.120 -23.994 -38.071 1.00 84.88 110 THR A CA 1
ATOM 848 C C . THR A 1 110 ? 5.639 -22.859 -37.172 1.00 84.88 110 THR A C 1
ATOM 850 O O . THR A 1 110 ? 5.479 -21.736 -37.642 1.00 84.88 110 THR A O 1
ATOM 853 N N . ALA A 1 111 ? 5.358 -23.132 -35.899 1.00 86.31 111 ALA A N 1
ATOM 854 C CA . ALA A 1 111 ? 4.738 -22.169 -34.998 1.00 86.31 111 ALA A CA 1
ATOM 855 C C . ALA A 1 111 ? 5.770 -21.366 -34.188 1.00 86.31 111 ALA A C 1
ATOM 857 O O . ALA A 1 111 ? 6.782 -21.891 -33.726 1.00 86.31 111 ALA A O 1
ATOM 858 N N . ILE A 1 112 ? 5.477 -20.082 -33.971 1.00 90.12 112 ILE A N 1
ATOM 859 C CA . ILE A 1 112 ? 6.272 -19.192 -33.118 1.00 90.12 112 ILE A CA 1
ATOM 860 C C . ILE A 1 112 ? 6.038 -19.577 -31.648 1.00 90.12 112 ILE A C 1
ATOM 862 O O . ILE A 1 112 ? 4.908 -19.832 -31.230 1.00 90.12 112 ILE A O 1
ATOM 866 N N . THR A 1 113 ? 7.091 -19.571 -30.826 1.00 90.06 113 THR A N 1
ATOM 867 C CA . THR A 1 113 ? 7.054 -19.986 -29.407 1.00 90.06 113 THR A CA 1
ATOM 868 C C . THR A 1 113 ? 5.943 -19.317 -28.589 1.00 90.06 113 THR A C 1
ATOM 870 O O . THR A 1 113 ? 5.331 -19.951 -27.727 1.00 90.06 113 THR A O 1
ATOM 873 N N . ASN A 1 114 ? 5.650 -18.041 -28.859 1.00 87.75 114 ASN A N 1
ATOM 874 C CA . ASN A 1 114 ? 4.594 -17.300 -28.165 1.00 87.75 114 ASN A CA 1
ATOM 875 C C . ASN A 1 114 ? 3.194 -17.837 -28.488 1.00 87.75 114 ASN A C 1
ATOM 877 O O . ASN A 1 114 ? 2.366 -17.958 -27.581 1.00 87.75 114 ASN A O 1
ATOM 881 N N . ASP A 1 115 ? 2.948 -18.207 -29.744 1.00 89.88 115 ASP A N 1
ATOM 882 C CA . ASP A 1 115 ? 1.661 -18.747 -30.182 1.00 89.88 115 ASP A CA 1
ATOM 883 C C . ASP A 1 115 ? 1.435 -20.142 -29.604 1.00 89.88 115 ASP A C 1
ATOM 885 O O . ASP A 1 115 ? 0.352 -20.421 -29.090 1.00 89.88 115 ASP A O 1
ATOM 889 N N . LEU A 1 116 ? 2.484 -20.973 -29.571 1.00 92.19 116 LEU A N 1
ATOM 890 C CA . LEU A 1 116 ? 2.456 -22.288 -28.923 1.00 92.19 116 LEU A CA 1
ATOM 891 C C . LEU A 1 116 ? 2.155 -22.179 -27.424 1.00 92.19 116 LEU A C 1
ATOM 893 O O . LEU A 1 116 ? 1.306 -22.902 -26.904 1.00 92.19 116 LEU A O 1
ATOM 897 N N . ASN A 1 117 ? 2.807 -21.249 -26.720 1.00 91.12 117 ASN A N 1
ATOM 898 C CA . ASN A 1 117 ? 2.554 -21.024 -25.297 1.00 91.12 117 ASN A CA 1
ATOM 899 C C . ASN A 1 117 ? 1.109 -20.560 -25.056 1.00 91.12 117 ASN A C 1
ATOM 901 O O . ASN A 1 117 ? 0.419 -21.068 -24.173 1.00 91.12 117 ASN A O 1
ATOM 905 N N . HIS A 1 118 ? 0.611 -19.634 -25.874 1.00 90.62 118 HIS A N 1
ATOM 906 C CA . HIS A 1 118 ? -0.763 -19.158 -25.768 1.00 90.62 118 HIS A CA 1
ATOM 907 C C . HIS A 1 118 ? -1.794 -20.255 -26.097 1.00 90.62 118 HIS A C 1
ATOM 909 O O . HIS A 1 118 ? -2.805 -20.375 -25.398 1.00 90.62 118 HIS A O 1
ATOM 915 N N . ALA A 1 119 ? -1.530 -21.091 -27.105 1.00 93.56 119 ALA A N 1
ATOM 916 C CA . ALA A 1 119 ? -2.353 -22.251 -27.443 1.00 93.56 119 ALA A CA 1
ATOM 917 C C . ALA A 1 119 ? -2.387 -23.269 -26.293 1.00 93.56 119 ALA A C 1
ATOM 919 O O . ALA A 1 119 ? -3.469 -23.700 -25.892 1.00 93.56 119 ALA A O 1
ATOM 920 N N . LEU A 1 120 ? -1.232 -23.568 -25.690 1.00 94.88 120 LEU A N 1
ATOM 921 C CA . LEU A 1 120 ? -1.123 -24.451 -24.530 1.00 94.88 120 LEU A CA 1
ATOM 922 C C . LEU A 1 120 ? -1.889 -23.902 -23.319 1.00 94.88 120 LEU A C 1
ATOM 924 O O . LEU A 1 120 ? -2.668 -24.627 -22.703 1.00 94.88 120 LEU A O 1
ATOM 928 N N . GLN A 1 121 ? -1.725 -22.616 -22.993 1.00 94.88 121 GLN A N 1
ATOM 929 C CA . GLN A 1 121 ? -2.459 -21.976 -21.895 1.00 94.88 121 GLN A CA 1
ATOM 930 C C . GLN A 1 121 ? -3.973 -22.052 -22.111 1.00 94.88 121 GLN A C 1
ATOM 932 O O . GLN A 1 121 ? -4.717 -22.378 -21.183 1.00 94.88 121 GLN A O 1
ATOM 937 N N . LYS A 1 122 ? -4.443 -21.802 -23.339 1.00 94.94 122 LYS A N 1
ATOM 938 C CA . LYS A 1 122 ? -5.861 -21.945 -23.693 1.00 94.94 122 LYS A CA 1
ATOM 939 C C . LYS A 1 122 ? -6.342 -23.390 -23.578 1.00 94.94 122 LYS A C 1
ATOM 941 O O . LYS A 1 122 ? -7.421 -23.605 -23.029 1.00 94.94 122 LYS A O 1
ATOM 946 N N . ALA A 1 123 ? -5.558 -24.362 -24.043 1.00 96.75 123 ALA A N 1
ATOM 947 C CA . ALA A 1 123 ? -5.886 -25.782 -23.938 1.00 96.75 123 ALA A CA 1
ATOM 948 C C . ALA A 1 123 ? -6.039 -26.216 -22.473 1.00 96.75 123 ALA A C 1
ATOM 950 O O . ALA A 1 123 ? -7.068 -26.784 -22.112 1.00 96.75 123 ALA A O 1
ATOM 951 N N . ILE A 1 124 ? -5.082 -25.843 -21.614 1.00 96.56 124 ILE A N 1
ATOM 952 C CA . ILE A 1 124 ? -5.123 -26.097 -20.165 1.00 96.56 124 ILE A CA 1
ATOM 953 C C . ILE A 1 124 ? -6.380 -25.482 -19.546 1.00 96.56 124 ILE A C 1
ATOM 955 O O . ILE A 1 124 ? -7.103 -26.151 -18.809 1.00 96.56 124 ILE A O 1
ATOM 959 N N . MET A 1 125 ? -6.670 -24.213 -19.848 1.00 96.19 125 MET A N 1
ATOM 960 C CA . MET A 1 125 ? -7.830 -23.520 -19.282 1.00 96.19 125 MET A CA 1
ATOM 961 C C . MET A 1 125 ? -9.161 -24.112 -19.756 1.00 96.19 125 MET A C 1
ATOM 963 O O . MET A 1 125 ? -10.101 -24.176 -18.965 1.00 96.19 125 MET A O 1
ATOM 967 N N . ASN A 1 126 ? -9.253 -24.558 -21.011 1.00 96.19 126 ASN A N 1
ATOM 968 C CA . ASN A 1 126 ? -10.447 -25.213 -21.543 1.00 96.19 126 ASN A CA 1
ATOM 969 C C . ASN A 1 126 ? -10.642 -26.597 -20.917 1.00 96.19 126 ASN A C 1
ATOM 971 O O . ASN A 1 126 ? -11.693 -26.843 -20.336 1.00 96.19 126 ASN A O 1
ATOM 975 N N . ALA A 1 127 ? -9.605 -27.438 -20.897 1.00 97.75 127 ALA A N 1
ATOM 976 C CA . ALA A 1 127 ? -9.671 -28.751 -20.259 1.00 97.75 127 ALA A CA 1
ATOM 977 C C . ALA A 1 127 ? -10.008 -28.647 -18.760 1.00 97.75 127 ALA A C 1
ATOM 979 O O . ALA A 1 127 ? -10.805 -29.423 -18.234 1.00 97.75 127 ALA A O 1
ATOM 980 N N . ALA A 1 128 ? -9.450 -27.651 -18.061 1.00 97.12 128 ALA A N 1
ATOM 981 C CA . ALA A 1 128 ? -9.775 -27.392 -16.662 1.00 97.12 128 ALA A CA 1
ATOM 982 C C . ALA A 1 128 ? -11.228 -26.933 -16.479 1.00 97.12 128 ALA A C 1
ATOM 984 O O . ALA A 1 128 ? -11.846 -27.264 -15.467 1.00 97.12 128 ALA A O 1
ATOM 985 N N . ARG A 1 129 ? -11.775 -26.159 -17.427 1.00 96.25 129 ARG A N 1
ATOM 986 C CA . ARG A 1 129 ? -13.177 -25.725 -17.409 1.00 96.25 129 ARG A CA 1
ATOM 987 C C . ARG A 1 129 ? -14.108 -26.919 -17.572 1.00 96.25 129 ARG A C 1
ATOM 989 O O . ARG A 1 129 ? -14.999 -27.087 -16.745 1.00 96.25 129 ARG A O 1
ATOM 996 N N . ASP A 1 130 ? -13.850 -27.748 -18.576 1.00 96.62 130 ASP A N 1
ATOM 997 C CA . ASP A 1 130 ? -14.679 -28.903 -18.926 1.00 96.62 130 ASP A CA 1
ATOM 998 C C . ASP A 1 130 ? -14.677 -29.950 -17.804 1.00 96.62 130 ASP A C 1
ATOM 1000 O O . ASP A 1 130 ? -15.709 -30.522 -17.471 1.00 96.62 130 ASP A O 1
ATOM 1004 N N . ALA A 1 131 ? -13.535 -30.130 -17.135 1.00 97.44 131 ALA A N 1
ATOM 1005 C CA . ALA A 1 131 ? -13.400 -31.021 -15.984 1.00 97.44 131 ALA A CA 1
ATOM 1006 C C . ALA A 1 131 ? -13.951 -30.439 -14.660 1.00 97.44 131 ALA A C 1
ATOM 1008 O O . ALA A 1 131 ? -13.817 -31.069 -13.605 1.00 97.44 131 ALA A O 1
ATOM 1009 N N . GLY A 1 132 ? -14.504 -29.218 -14.668 1.00 96.25 132 GLY A N 1
ATOM 1010 C CA . GLY A 1 132 ? -15.001 -28.539 -13.464 1.00 96.25 132 GLY A CA 1
ATOM 1011 C C . GLY A 1 132 ? -13.906 -28.146 -12.460 1.00 96.25 132 GLY A C 1
ATOM 1012 O O . GLY A 1 132 ? -14.186 -27.935 -11.281 1.00 96.25 132 GLY A O 1
ATOM 1013 N N . MET A 1 133 ? -12.647 -28.047 -12.900 1.00 97.00 133 MET A N 1
ATOM 1014 C CA . MET A 1 133 ? -11.493 -27.682 -12.064 1.00 97.00 133 MET A CA 1
ATOM 1015 C C . MET A 1 133 ? -11.278 -26.167 -11.940 1.00 97.00 133 MET A C 1
ATOM 1017 O O . MET A 1 133 ? -10.461 -25.715 -11.129 1.00 97.00 133 MET A O 1
ATOM 1021 N N . LEU A 1 134 ? -11.988 -25.358 -12.732 1.00 95.56 134 LEU A N 1
ATOM 1022 C CA . LEU A 1 134 ? -11.949 -23.907 -12.593 1.00 95.56 134 LEU A CA 1
ATOM 1023 C C . LEU A 1 134 ? -12.849 -23.461 -11.446 1.00 95.56 134 LEU A C 1
ATOM 1025 O O . LEU A 1 134 ? -14.075 -23.460 -11.540 1.00 95.56 134 LEU A O 1
ATOM 1029 N N . LYS A 1 135 ? -12.226 -22.991 -10.367 1.00 92.75 135 LYS A N 1
ATOM 1030 C CA . LYS A 1 135 ? -12.940 -22.260 -9.331 1.00 92.75 135 LYS A CA 1
ATOM 1031 C C . LYS A 1 135 ? -13.069 -20.817 -9.791 1.00 92.75 135 LYS A C 1
ATOM 1033 O O . LYS A 1 135 ? -12.057 -20.120 -9.926 1.00 92.75 135 LYS A O 1
ATOM 1038 N N . LEU A 1 136 ? -14.306 -20.362 -9.999 1.00 89.00 136 LEU A N 1
ATOM 1039 C CA . LEU A 1 136 ? -14.580 -18.936 -10.111 1.00 89.00 136 LEU A CA 1
ATOM 1040 C C . LEU A 1 136 ? -14.052 -18.298 -8.828 1.00 89.00 136 LEU A C 1
ATOM 1042 O O . LEU A 1 136 ? -14.545 -18.564 -7.724 1.00 89.00 136 LEU A O 1
ATOM 1046 N N . LEU A 1 137 ? -12.998 -17.495 -8.950 1.00 83.75 137 LEU A N 1
ATOM 1047 C CA . LEU A 1 137 ? -12.689 -16.595 -7.867 1.00 83.75 137 LEU A CA 1
ATOM 1048 C C . LEU A 1 137 ? -13.865 -15.638 -7.897 1.00 83.75 137 LEU A C 1
ATOM 1050 O O . LEU A 1 137 ? -14.026 -14.896 -8.863 1.00 83.75 137 LEU A O 1
ATOM 1054 N N . ASN A 1 138 ? -14.706 -15.679 -6.863 1.00 65.94 138 ASN A N 1
ATOM 1055 C CA . ASN A 1 138 ? -15.653 -14.610 -6.576 1.00 65.94 138 ASN A CA 1
ATOM 1056 C C . ASN A 1 138 ? -14.829 -13.367 -6.217 1.00 65.94 138 ASN A C 1
ATOM 1058 O O . ASN A 1 138 ? -14.797 -12.903 -5.080 1.00 65.94 138 ASN A O 1
ATOM 1062 N N . SER A 1 139 ? -14.129 -12.846 -7.221 1.00 55.94 139 SER A N 1
ATOM 1063 C CA . SER A 1 139 ? -13.619 -11.509 -7.347 1.00 55.94 139 SER A CA 1
ATOM 1064 C C . SER A 1 139 ? -14.801 -10.625 -7.726 1.00 55.94 139 SER A C 1
ATOM 1066 O O . SER A 1 139 ? -14.700 -9.797 -8.619 1.00 55.94 139 SER A O 1
ATOM 1068 N N . GLN A 1 140 ? -15.901 -10.708 -6.966 1.00 55.03 140 GLN A N 1
ATOM 1069 C CA . GLN A 1 140 ? -16.363 -9.449 -6.403 1.00 55.03 140 GLN A CA 1
ATOM 1070 C C . GLN A 1 140 ? -15.075 -8.852 -5.850 1.00 55.03 140 GLN A C 1
ATOM 1072 O O . GLN A 1 140 ? -14.453 -9.532 -5.018 1.00 55.03 140 GLN A O 1
ATOM 1077 N N . PRO A 1 141 ? -14.551 -7.737 -6.397 1.00 54.31 141 PRO A N 1
ATOM 1078 C CA . PRO A 1 141 ? -13.437 -7.078 -5.767 1.00 54.31 141 PRO A CA 1
ATOM 1079 C C . PRO A 1 141 ? -13.969 -6.864 -4.371 1.00 54.31 141 PRO A C 1
ATOM 1081 O O . PRO A 1 141 ? -14.828 -6.013 -4.154 1.00 54.31 141 PRO A O 1
ATOM 1084 N N . LYS A 1 142 ? -13.567 -7.721 -3.418 1.00 51.59 142 LYS A N 1
ATOM 1085 C CA . LYS A 1 142 ? -13.807 -7.434 -2.029 1.00 51.59 142 LYS A CA 1
ATOM 1086 C C . LYS A 1 142 ? -13.136 -6.094 -1.991 1.00 51.59 142 LYS A C 1
ATOM 1088 O O . LYS A 1 142 ? -11.913 -6.030 -2.131 1.00 51.59 142 LYS A O 1
ATOM 1093 N N . SER A 1 143 ? -13.920 -5.040 -1.849 1.00 48.91 143 SER A N 1
ATOM 1094 C CA . SER A 1 143 ? -13.441 -3.735 -1.473 1.00 48.91 143 SER A CA 1
ATOM 1095 C C . SER A 1 143 ? -12.916 -3.872 -0.032 1.00 48.91 143 SER A C 1
ATOM 1097 O O . SER A 1 143 ? -13.300 -3.162 0.880 1.00 48.91 143 SER A O 1
ATOM 1099 N N . ARG A 1 144 ? -12.019 -4.835 0.207 1.00 49.78 144 ARG A N 1
ATOM 1100 C CA . ARG A 1 144 ? -10.648 -4.570 0.564 1.00 49.78 144 ARG A CA 1
ATOM 1101 C C . ARG A 1 144 ? -10.106 -3.416 -0.330 1.00 49.78 144 ARG A C 1
ATOM 1103 O O . ARG A 1 144 ? -9.058 -3.562 -0.936 1.00 49.78 144 ARG A O 1
ATOM 1110 N N . ASN A 1 145 ? -10.639 -2.191 -0.305 1.00 48.97 145 ASN A N 1
ATOM 1111 C CA . ASN A 1 145 ? -10.325 -1.273 0.796 1.00 48.97 145 ASN A CA 1
ATOM 1112 C C . ASN A 1 145 ? -9.789 -2.011 2.031 1.00 48.97 145 ASN A C 1
ATOM 1114 O O . ASN A 1 145 ? -10.320 -1.929 3.135 1.00 48.97 145 ASN A O 1
ATOM 1118 N N . ARG A 1 146 ? -8.668 -2.736 1.851 1.00 53.72 146 ARG A N 1
ATOM 1119 C CA . ARG A 1 146 ? -7.652 -2.839 2.872 1.00 53.72 146 ARG A CA 1
ATOM 1120 C C . ARG A 1 146 ? -7.229 -1.394 2.936 1.00 53.72 146 ARG A C 1
ATOM 1122 O O . ARG A 1 146 ? -6.380 -0.973 2.158 1.00 53.72 146 ARG A O 1
ATOM 1129 N N . TYR A 1 147 ? -7.992 -0.626 3.722 1.00 55.59 147 TYR A N 1
ATOM 1130 C CA . TYR A 1 147 ? -7.654 0.706 4.167 1.00 55.59 147 TYR A CA 1
ATOM 1131 C C . TYR A 1 147 ? -6.167 0.602 4.379 1.00 55.59 147 TYR A C 1
ATOM 1133 O O . TYR A 1 147 ? -5.772 -0.265 5.163 1.00 55.59 147 TYR A O 1
ATOM 1141 N N . ILE A 1 148 ? -5.381 1.309 3.560 1.00 62.88 148 ILE A N 1
ATOM 1142 C CA . ILE A 1 148 ? -3.927 1.275 3.664 1.00 62.88 148 ILE A CA 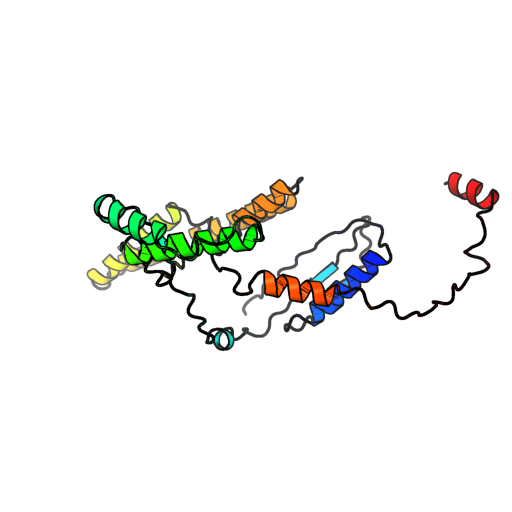1
ATOM 1143 C C . ILE A 1 148 ? -3.683 1.494 5.143 1.00 62.88 148 ILE A C 1
ATOM 1145 O O . ILE A 1 148 ? -4.031 2.559 5.667 1.00 62.88 148 ILE A O 1
ATOM 1149 N N . SER A 1 149 ? -3.299 0.415 5.830 1.00 74.00 149 SER A N 1
ATOM 1150 C CA . SER A 1 149 ? -3.257 0.434 7.278 1.00 74.00 149 SER A CA 1
ATOM 1151 C C . SER A 1 149 ? -2.195 1.457 7.554 1.00 74.00 149 SER A C 1
ATOM 1153 O O . SER A 1 149 ? -1.055 1.268 7.132 1.00 74.00 149 SER A O 1
ATOM 1155 N N . LYS A 1 150 ? -2.603 2.594 8.116 1.00 88.12 150 LYS A N 1
ATOM 1156 C CA . LYS A 1 150 ? -1.687 3.705 8.321 1.00 88.12 150 LYS A CA 1
ATOM 1157 C C . LYS A 1 150 ? -0.524 3.123 9.129 1.00 88.12 150 LYS A C 1
ATOM 1159 O O . LYS A 1 150 ? -0.807 2.585 10.199 1.00 88.12 150 LYS A O 1
ATOM 1164 N N . PRO A 1 151 ? 0.727 3.148 8.634 1.00 90.19 151 PRO A N 1
ATOM 1165 C CA . PRO A 1 151 ? 1.810 2.373 9.248 1.00 90.19 151 PRO A CA 1
ATOM 1166 C C . PRO A 1 151 ? 2.059 2.743 10.715 1.00 90.19 151 PRO A C 1
ATOM 1168 O O . PRO A 1 151 ? 2.517 1.927 11.502 1.00 90.19 151 PRO A O 1
ATOM 1171 N N . TRP A 1 152 ? 1.696 3.970 11.087 1.00 94.12 152 TRP A N 1
ATOM 1172 C CA . TRP A 1 152 ? 1.775 4.512 12.439 1.00 94.12 152 TRP A CA 1
ATOM 1173 C C . TRP A 1 152 ? 0.604 4.138 13.364 1.00 94.12 152 TRP A C 1
ATOM 1175 O O . TRP A 1 152 ? 0.633 4.478 14.543 1.00 94.12 152 TRP A O 1
ATOM 1185 N N . HIS A 1 153 ? -0.449 3.488 12.857 1.00 94.81 153 HIS A N 1
ATOM 1186 C CA . HIS A 1 153 ? -1.626 3.097 13.638 1.00 94.81 153 HIS A CA 1
ATOM 1187 C C . HIS A 1 153 ? -1.478 1.659 14.156 1.00 94.81 153 HIS A C 1
ATOM 1189 O O . HIS A 1 153 ? -1.971 0.692 13.564 1.00 94.81 153 HIS A O 1
ATOM 1195 N N . ASP A 1 154 ? -0.824 1.532 15.299 1.00 95.44 154 ASP A N 1
ATOM 1196 C CA . ASP A 1 154 ? -0.516 0.263 15.958 1.00 95.44 154 ASP A CA 1
ATOM 1197 C C . ASP A 1 154 ? -1.612 -0.220 16.930 1.00 95.44 154 ASP A C 1
ATOM 1199 O O . ASP A 1 154 ? -2.751 0.269 16.924 1.00 95.44 154 ASP A O 1
ATOM 1203 N N . ASP A 1 155 ? -1.284 -1.250 17.718 1.00 96.38 155 ASP A N 1
ATOM 1204 C CA . ASP A 1 155 ? -2.186 -1.874 18.689 1.00 96.38 155 ASP A CA 1
ATOM 1205 C C . ASP A 1 155 ? -2.581 -0.939 19.823 1.00 96.38 155 ASP A C 1
ATOM 1207 O O . ASP A 1 155 ? -3.718 -1.006 20.281 1.00 96.38 155 ASP A O 1
ATOM 1211 N N . GLU A 1 156 ? -1.720 -0.001 20.210 1.00 97.94 156 GLU A N 1
ATOM 1212 C CA . GLU A 1 156 ? -2.047 0.994 21.230 1.00 97.94 156 GLU A CA 1
ATOM 1213 C C . GLU A 1 156 ? -3.179 1.913 20.748 1.00 97.94 156 GLU A C 1
ATOM 1215 O O . GLU A 1 156 ? -4.172 2.127 21.448 1.00 97.94 156 GLU A O 1
ATOM 1220 N N . CYS A 1 157 ? -3.102 2.383 19.495 1.00 97.81 157 CYS A N 1
ATOM 1221 C CA . CYS A 1 157 ? -4.193 3.140 18.881 1.00 97.81 157 CYS A CA 1
ATOM 1222 C C . CYS A 1 157 ? -5.488 2.317 18.807 1.00 97.81 157 CYS A C 1
ATOM 1224 O O . CYS A 1 157 ? -6.578 2.851 19.037 1.00 97.81 157 CYS A O 1
ATOM 1226 N N . ARG A 1 158 ? -5.395 1.015 18.493 1.00 96.62 158 ARG A N 1
ATOM 1227 C CA . ARG A 1 158 ? -6.556 0.106 18.468 1.00 96.62 158 ARG A CA 1
ATOM 1228 C C . ARG A 1 158 ? -7.153 -0.086 19.865 1.00 96.62 158 ARG A C 1
ATOM 1230 O O . ARG A 1 158 ? -8.374 -0.005 20.002 1.00 96.62 158 ARG A O 1
ATOM 1237 N N . ALA A 1 159 ? -6.318 -0.279 20.882 1.00 97.81 159 ALA A N 1
ATOM 1238 C CA . ALA A 1 159 ? -6.717 -0.462 22.271 1.00 97.81 159 ALA A CA 1
ATOM 1239 C C . ALA A 1 159 ? -7.415 0.787 22.819 1.00 97.81 159 ALA A C 1
ATOM 1241 O O . ALA A 1 159 ? -8.548 0.694 23.293 1.00 97.81 159 ALA A O 1
ATOM 1242 N N . LYS A 1 160 ? -6.821 1.976 22.645 1.00 98.12 160 LYS A N 1
ATOM 1243 C CA . LYS A 1 160 ? -7.418 3.245 23.092 1.00 98.12 160 LYS A CA 1
ATOM 1244 C C . LYS A 1 160 ? -8.740 3.541 22.376 1.00 98.12 160 LYS A C 1
ATOM 1246 O O . LYS A 1 160 ? -9.710 3.971 23.000 1.00 98.12 160 LYS A O 1
ATOM 1251 N N . LYS A 1 161 ? -8.832 3.226 21.076 1.00 97.75 161 LYS A N 1
ATOM 1252 C CA . LYS A 1 161 ? -10.088 3.313 20.310 1.00 97.75 161 LYS A CA 1
ATOM 1253 C C . LYS A 1 161 ? -11.154 2.357 20.847 1.00 97.75 161 LYS A C 1
ATOM 1255 O O . LYS A 1 161 ? -12.318 2.745 20.938 1.00 97.75 161 LYS A O 1
ATOM 1260 N N . LYS A 1 162 ? -10.779 1.115 21.178 1.00 97.94 162 LYS A N 1
ATOM 1261 C CA . LYS A 1 162 ? -11.679 0.123 21.784 1.00 97.94 162 LYS A CA 1
ATOM 1262 C C . LYS A 1 162 ? -12.183 0.623 23.139 1.00 97.94 162 LYS A C 1
ATOM 1264 O O . LYS A 1 162 ? -13.390 0.679 23.320 1.00 97.94 162 LYS A O 1
ATOM 1269 N N . GLN A 1 163 ? -11.290 1.093 24.011 1.00 98.12 163 GLN A N 1
ATOM 1270 C CA . GLN A 1 163 ? -11.636 1.687 25.308 1.00 98.12 163 GLN A CA 1
ATOM 1271 C C . GLN A 1 163 ? -12.618 2.859 25.158 1.00 98.12 163 GLN A C 1
ATOM 1273 O O . GLN A 1 163 ? -13.663 2.876 25.802 1.00 98.12 163 GLN A O 1
ATOM 1278 N N . THR A 1 164 ? -12.333 3.796 24.246 1.00 98.19 164 THR A N 1
ATOM 1279 C CA . THR A 1 164 ? -13.212 4.946 23.965 1.00 98.19 164 THR A CA 1
ATOM 1280 C C . THR A 1 164 ? -14.611 4.490 23.526 1.00 98.19 164 THR A C 1
ATOM 1282 O O . THR A 1 164 ? -15.616 5.069 23.933 1.00 98.19 164 THR A O 1
ATOM 1285 N N . LYS A 1 165 ? -14.697 3.437 22.699 1.00 97.62 165 LYS A N 1
ATOM 1286 C CA . LYS A 1 165 ? -15.976 2.860 22.258 1.00 97.62 165 LYS A CA 1
ATOM 1287 C C . LYS A 1 165 ? -16.728 2.163 23.388 1.00 97.62 165 LYS A C 1
ATOM 1289 O O . LYS A 1 165 ? -17.943 2.308 23.454 1.00 97.62 165 LYS A O 1
ATOM 1294 N N . THR A 1 166 ? -16.027 1.431 24.250 1.00 97.38 166 THR A N 1
ATOM 1295 C CA . THR A 1 166 ? -16.622 0.791 25.427 1.00 97.38 166 THR A CA 1
ATOM 1296 C C . THR A 1 166 ? -17.229 1.842 26.356 1.00 97.38 166 THR A C 1
ATOM 1298 O O . THR A 1 166 ? -18.392 1.722 26.717 1.00 97.38 166 THR A O 1
ATOM 1301 N N . LEU A 1 167 ? -16.513 2.936 26.645 1.00 96.62 167 LEU A N 1
ATOM 1302 C CA . LEU A 1 167 ? -17.052 4.045 27.445 1.00 96.62 167 LEU A CA 1
ATOM 1303 C C . LEU A 1 167 ? -18.300 4.669 26.809 1.00 96.62 167 LEU A C 1
ATOM 1305 O O . LEU A 1 167 ? -19.288 4.898 27.499 1.00 96.62 167 LEU A O 1
ATOM 1309 N N . LEU A 1 168 ? -18.290 4.891 25.490 1.00 96.38 168 LEU A N 1
ATOM 1310 C CA . LEU A 1 168 ? -19.465 5.399 24.774 1.00 96.38 168 LEU A CA 1
ATOM 1311 C C . LEU A 1 168 ? -20.664 4.451 24.882 1.00 96.38 168 LEU A C 1
ATOM 1313 O O . LEU A 1 168 ? -21.798 4.911 24.976 1.00 96.38 168 LEU A O 1
ATOM 1317 N N . TYR A 1 169 ? -20.421 3.142 24.829 1.00 96.62 169 TYR A N 1
ATOM 1318 C CA . TYR A 1 169 ? -21.464 2.139 25.004 1.00 96.62 169 TYR A CA 1
ATOM 1319 C C . TYR A 1 169 ? -22.089 2.231 26.404 1.00 96.62 169 TYR A C 1
ATOM 1321 O O . TYR A 1 169 ? -23.307 2.356 26.498 1.00 96.62 169 TYR A O 1
ATOM 1329 N N . HIS A 1 170 ? -21.278 2.297 27.467 1.00 95.06 170 HIS A N 1
ATOM 1330 C CA . HIS A 1 170 ? -21.778 2.476 28.839 1.00 95.06 170 HIS A CA 1
ATOM 1331 C C . HIS A 1 170 ? -22.545 3.795 29.024 1.00 95.06 170 HIS A C 1
ATOM 1333 O O . HIS A 1 170 ? -23.645 3.786 29.565 1.00 95.06 170 HIS A O 1
ATOM 1339 N N . CYS A 1 171 ? -22.044 4.909 28.471 1.00 94.62 171 CYS A N 1
ATOM 1340 C CA . CYS A 1 171 ? -22.738 6.206 28.517 1.00 94.62 171 CYS A CA 1
ATOM 1341 C C . CYS A 1 171 ? -24.146 6.157 27.898 1.00 94.62 171 CYS A C 1
ATOM 1343 O O . CYS A 1 171 ? -25.030 6.904 28.313 1.00 94.62 171 CYS A O 1
ATOM 1345 N N . LYS A 1 172 ? -24.343 5.319 26.870 1.00 94.12 172 LYS A N 1
ATOM 1346 C CA . LYS A 1 172 ? -25.639 5.139 26.202 1.00 94.12 172 LYS A CA 1
ATOM 1347 C C . LYS A 1 172 ? -26.580 4.217 26.972 1.00 94.12 172 LYS A C 1
ATOM 1349 O O . LYS A 1 172 ? -27.785 4.393 26.856 1.00 94.12 172 LYS A O 1
ATOM 1354 N N . LEU A 1 173 ? -26.037 3.243 27.701 1.00 94.75 173 LEU A N 1
ATOM 1355 C CA . LEU A 1 173 ? -26.815 2.245 28.430 1.00 94.75 173 LEU A CA 1
ATOM 1356 C C . LEU A 1 173 ? -27.373 2.799 29.748 1.00 94.75 173 LEU A C 1
ATOM 1358 O O . LEU A 1 173 ? -28.527 2.549 30.065 1.00 94.75 173 LEU A O 1
ATOM 1362 N N . GLU A 1 174 ? -26.572 3.564 30.494 1.00 87.62 174 GLU A N 1
ATOM 1363 C CA . GLU A 1 174 ? -26.907 3.984 31.866 1.00 87.62 174 GLU A CA 1
ATOM 1364 C C . GLU A 1 174 ? -27.778 5.248 31.970 1.00 87.62 174 GLU A C 1
ATOM 1366 O O . GLU A 1 174 ? -28.165 5.622 33.068 1.00 87.62 174 GLU A O 1
ATOM 1371 N N . GLY A 1 175 ? -28.108 5.916 30.857 1.00 71.12 175 GLY A N 1
ATOM 1372 C CA . GLY A 1 175 ? -28.974 7.104 30.880 1.00 71.12 175 GLY A CA 1
ATOM 1373 C C . GLY A 1 175 ? -28.331 8.325 31.560 1.00 71.12 175 GLY A C 1
ATOM 1374 O O . GLY A 1 175 ? -28.570 8.611 32.724 1.00 71.12 175 GLY A O 1
ATOM 1375 N N . GLN A 1 176 ? -27.513 9.068 30.805 1.00 74.12 176 GLN A N 1
ATOM 1376 C CA . GLN A 1 176 ? -26.894 10.361 31.176 1.00 74.12 176 GLN A CA 1
ATOM 1377 C C . GLN A 1 176 ? -26.288 10.531 32.600 1.00 74.12 176 GLN A C 1
ATOM 1379 O O . GLN A 1 176 ? -26.433 11.597 33.202 1.00 74.12 176 GLN A O 1
ATOM 1384 N N . PRO A 1 177 ? -25.466 9.604 33.124 1.00 77.81 177 PRO A N 1
ATOM 1385 C CA . PRO A 1 177 ? -24.600 9.944 34.251 1.00 77.81 177 PRO A CA 1
ATOM 1386 C C . PRO A 1 177 ? -23.505 10.933 33.804 1.00 77.81 177 PRO A C 1
ATOM 1388 O O . PRO A 1 177 ? -22.667 10.622 32.951 1.00 77.81 177 PRO A O 1
ATOM 1391 N N . SER A 1 178 ? -23.502 12.140 34.388 1.00 85.88 178 SER A N 1
ATOM 1392 C CA . SER A 1 178 ? -22.564 13.239 34.067 1.00 85.88 178 SER A CA 1
ATOM 1393 C C . SER A 1 178 ? -21.088 12.799 34.098 1.00 85.88 178 SER A C 1
ATOM 1395 O O . SER A 1 178 ? -20.299 13.156 33.220 1.00 85.88 178 SER A O 1
ATOM 1397 N N . ILE A 1 179 ? -20.724 11.935 35.051 1.00 95.06 179 ILE A N 1
ATOM 1398 C CA . ILE A 1 179 ? -19.349 11.459 35.263 1.00 95.06 179 ILE A CA 1
ATOM 1399 C C . ILE A 1 179 ? -18.868 10.547 34.118 1.00 95.06 179 ILE A C 1
ATOM 1401 O O . ILE A 1 179 ? -17.756 10.722 33.615 1.00 95.06 179 ILE A O 1
ATOM 1405 N N . LEU A 1 180 ? -19.695 9.609 33.635 1.00 93.75 180 LEU A N 1
ATOM 1406 C CA . LEU A 1 180 ? -19.291 8.729 32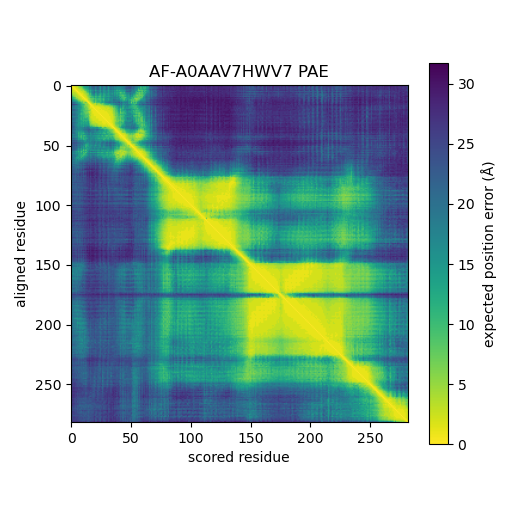.527 1.00 93.75 180 LEU A CA 1
ATOM 1407 C C . LEU A 1 180 ? -19.049 9.515 31.238 1.00 93.75 180 LEU A C 1
ATOM 1409 O O . LEU A 1 180 ? -18.097 9.231 30.507 1.00 93.75 180 LEU A O 1
ATOM 1413 N N . TRP A 1 181 ? -19.862 10.544 30.987 1.00 95.56 181 TRP A N 1
ATOM 1414 C CA . TRP A 1 181 ? -19.652 11.439 29.855 1.00 95.56 181 TRP A CA 1
ATOM 1415 C C . TRP A 1 181 ? -18.318 12.180 29.956 1.00 95.56 181 TRP A C 1
ATOM 1417 O O . TRP A 1 181 ? -17.587 12.239 28.963 1.00 95.56 181 TRP A O 1
ATOM 1427 N N . GLN A 1 182 ? -17.941 12.673 31.141 1.00 96.19 182 GLN A N 1
ATOM 1428 C CA . GLN A 1 182 ? -16.622 13.276 31.363 1.00 96.19 182 GLN A CA 1
ATOM 1429 C C . GLN A 1 182 ? -15.484 12.288 31.058 1.00 96.19 182 GLN A C 1
ATOM 1431 O O . GLN A 1 182 ? -14.562 12.632 30.312 1.00 96.19 182 GLN A O 1
ATOM 1436 N N . HIS A 1 183 ? -15.574 11.040 31.536 1.00 96.62 183 HIS A N 1
ATOM 1437 C CA . HIS A 1 183 ? -14.584 9.999 31.232 1.00 96.62 183 HIS A CA 1
ATOM 1438 C C . HIS A 1 183 ? -14.503 9.672 29.738 1.00 96.62 183 HIS A C 1
ATOM 1440 O O . HIS A 1 183 ? -13.406 9.547 29.188 1.00 96.62 183 HIS A O 1
ATOM 1446 N N . TYR A 1 184 ? -15.641 9.575 29.048 1.00 97.25 184 TYR A N 1
ATOM 1447 C CA . TYR A 1 184 ? -15.668 9.372 27.602 1.00 97.25 184 TYR A CA 1
ATOM 1448 C C . TYR A 1 184 ? -15.004 10.535 26.853 1.00 97.25 184 TYR A C 1
ATOM 1450 O O . TYR A 1 184 ? -14.165 10.303 25.979 1.00 97.25 184 TYR A O 1
ATOM 1458 N N . HIS A 1 185 ? -15.335 11.783 27.196 1.00 97.38 185 HIS A N 1
ATOM 1459 C CA . HIS A 1 185 ? -14.728 12.964 26.579 1.00 97.38 185 HIS A CA 1
ATOM 1460 C C . HIS A 1 185 ? -13.217 13.015 26.808 1.00 97.38 185 HIS A C 1
ATOM 1462 O O . HIS A 1 185 ? -12.469 13.300 25.867 1.00 97.38 185 HIS A O 1
ATOM 1468 N N . HIS A 1 186 ? -12.769 12.679 28.018 1.00 98.06 186 HIS A N 1
ATOM 1469 C CA . HIS A 1 186 ? -11.356 12.558 28.343 1.00 98.06 186 HIS A CA 1
ATOM 1470 C C . HIS A 1 186 ? -10.675 11.478 27.488 1.00 98.06 186 HIS A C 1
ATOM 1472 O O . HIS A 1 186 ? -9.752 11.789 26.736 1.00 98.06 186 HIS A O 1
ATOM 1478 N N . SER A 1 187 ? -11.192 10.244 27.492 1.00 98.19 187 SER A N 1
ATOM 1479 C CA . SER A 1 187 ? -10.638 9.122 26.718 1.00 98.19 187 SER A CA 1
ATOM 1480 C C . SER A 1 187 ? -10.597 9.412 25.213 1.00 98.19 187 SER A C 1
ATOM 1482 O O . SER A 1 187 ? -9.609 9.128 24.532 1.00 98.19 187 SER A O 1
ATOM 1484 N N . LYS A 1 188 ? -11.637 10.074 24.688 1.00 98.19 188 LYS A N 1
ATOM 1485 C CA . LYS A 1 188 ? -11.697 10.539 23.299 1.00 98.19 188 LYS A CA 1
ATOM 1486 C C . LYS A 1 188 ? -10.595 11.558 22.998 1.00 98.19 188 LYS A C 1
ATOM 1488 O O . LYS A 1 188 ? -9.941 11.440 21.961 1.00 98.19 188 LYS A O 1
ATOM 1493 N N . LYS A 1 189 ? -10.374 12.545 23.876 1.00 98.25 189 LYS A N 1
ATOM 1494 C CA . LYS A 1 189 ? -9.291 13.535 23.738 1.00 98.25 189 LYS A CA 1
ATOM 1495 C C . LYS A 1 189 ? -7.924 12.850 23.738 1.00 98.25 189 LYS A C 1
ATOM 1497 O O . LYS A 1 189 ? -7.119 13.119 22.850 1.00 98.25 189 LYS A O 1
ATOM 1502 N N . GLU A 1 190 ? -7.690 11.929 24.668 1.00 98.31 190 GLU A N 1
ATOM 1503 C CA . GLU A 1 190 ? -6.449 11.152 24.727 1.00 98.31 190 GLU A CA 1
ATOM 1504 C C . GLU A 1 190 ? -6.224 10.321 23.458 1.00 98.31 190 GLU A C 1
ATOM 1506 O O . GLU A 1 190 ? -5.125 10.329 22.910 1.00 98.31 190 GLU A O 1
ATOM 1511 N N . TYR A 1 191 ? -7.260 9.651 22.939 1.00 98.38 191 TYR A N 1
ATOM 1512 C CA . TYR A 1 191 ? -7.169 8.912 21.679 1.00 98.38 191 TYR A CA 1
ATOM 1513 C C . TYR A 1 191 ? -6.758 9.820 20.511 1.00 98.38 191 TYR A C 1
ATOM 1515 O O . TYR A 1 191 ? -5.865 9.467 19.742 1.00 98.38 191 TYR A O 1
ATOM 1523 N N . PHE A 1 192 ? -7.364 11.003 20.376 1.00 97.88 192 PHE A N 1
ATOM 1524 C CA . PHE A 1 192 ? -6.984 11.941 19.316 1.00 97.88 192 PHE A CA 1
ATOM 1525 C C . PHE A 1 192 ? -5.563 12.478 19.482 1.00 97.88 192 PHE A C 1
ATOM 1527 O O . PHE A 1 192 ? -4.844 12.581 18.487 1.00 97.88 192 PHE A O 1
ATOM 1534 N N . ASN A 1 193 ? -5.143 12.775 20.713 1.00 97.75 193 ASN A N 1
ATOM 1535 C CA . ASN A 1 193 ? -3.774 13.193 21.004 1.00 97.75 193 ASN A CA 1
ATOM 1536 C C . ASN A 1 193 ? -2.768 12.097 20.635 1.00 97.75 193 ASN A C 1
ATOM 1538 O O . ASN A 1 193 ? -1.775 12.391 19.975 1.00 97.75 193 ASN A O 1
ATOM 1542 N N . LEU A 1 194 ? -3.062 10.838 20.971 1.00 98.12 194 LEU A N 1
ATOM 1543 C CA . LEU A 1 194 ? -2.236 9.685 20.609 1.00 98.12 194 LEU A CA 1
ATOM 1544 C C . LEU A 1 194 ? -2.103 9.542 19.088 1.00 98.12 194 LEU A C 1
ATOM 1546 O O . LEU A 1 194 ? -0.999 9.410 18.564 1.00 98.12 194 LEU A O 1
ATOM 1550 N N . ILE A 1 195 ? -3.225 9.612 18.367 1.00 97.75 195 ILE A N 1
ATOM 1551 C CA . ILE A 1 195 ? -3.251 9.536 16.901 1.00 97.75 195 ILE A CA 1
ATOM 1552 C C . ILE A 1 195 ? -2.422 10.660 16.276 1.00 97.75 195 ILE A C 1
ATOM 1554 O O . ILE A 1 195 ? -1.654 10.410 15.348 1.00 97.75 195 ILE A O 1
ATOM 1558 N N . LYS A 1 196 ? -2.570 11.889 16.783 1.00 97.06 196 LYS A N 1
ATOM 1559 C CA . LYS A 1 196 ? -1.811 13.049 16.318 1.00 97.06 196 LYS A CA 1
ATOM 1560 C C . LYS A 1 196 ? -0.313 12.853 16.559 1.00 97.06 196 LYS A C 1
ATOM 1562 O O . LYS A 1 196 ? 0.454 12.937 15.607 1.00 97.06 196 LYS A O 1
ATOM 1567 N N . HIS A 1 197 ? 0.071 12.504 17.786 1.00 97.88 197 HIS A N 1
ATOM 1568 C CA . HIS A 1 197 ? 1.464 12.284 18.166 1.00 97.88 197 HIS A CA 1
ATOM 1569 C C . HIS A 1 197 ? 2.132 11.197 17.312 1.00 97.88 197 HIS A C 1
ATOM 1571 O O . HIS A 1 197 ? 3.219 11.408 16.779 1.00 97.88 197 HIS A O 1
ATOM 1577 N N . LYS A 1 198 ? 1.472 10.046 17.108 1.00 97.50 198 LYS A N 1
ATOM 1578 C CA . LYS A 1 198 ? 2.036 8.968 16.278 1.00 97.50 198 LYS A CA 1
ATOM 1579 C C . LYS A 1 198 ? 2.137 9.340 14.805 1.00 97.50 198 LYS A C 1
ATOM 1581 O O . LYS A 1 198 ? 3.106 8.957 14.153 1.00 97.50 198 LYS A O 1
ATOM 1586 N N . ALA A 1 199 ? 1.168 10.088 14.280 1.00 95.88 199 ALA A N 1
ATOM 1587 C CA . ALA A 1 199 ? 1.236 10.586 12.912 1.00 95.88 199 ALA A CA 1
ATOM 1588 C C . ALA A 1 199 ? 2.398 11.577 12.722 1.00 95.88 199 ALA A C 1
ATOM 1590 O O . ALA A 1 199 ? 3.125 11.462 11.738 1.00 95.88 199 ALA A O 1
ATOM 1591 N N . GLU A 1 200 ? 2.598 12.502 13.667 1.00 96.50 200 GLU A N 1
ATOM 1592 C CA . GLU A 1 200 ? 3.706 13.470 13.663 1.00 96.50 200 GLU A CA 1
ATOM 1593 C C . GLU A 1 200 ? 5.061 12.760 13.752 1.00 96.50 200 GLU A C 1
ATOM 1595 O O . GLU A 1 200 ? 5.893 12.921 12.863 1.00 96.50 200 GLU A O 1
ATOM 1600 N N . LYS A 1 201 ? 5.235 11.858 14.723 1.00 97.31 20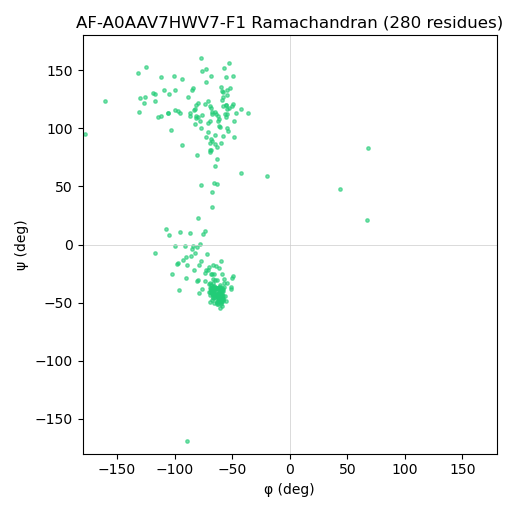1 LYS A N 1
ATOM 1601 C CA . LYS A 1 201 ? 6.465 11.068 14.889 1.00 97.31 201 LYS A CA 1
ATOM 1602 C C . LYS A 1 201 ? 6.795 10.215 13.662 1.00 97.31 201 LYS A C 1
ATOM 1604 O O . LYS A 1 201 ? 7.954 10.048 13.289 1.00 97.31 201 LYS A O 1
ATOM 1609 N N . PHE A 1 202 ? 5.779 9.653 13.009 1.00 95.88 202 PHE A N 1
ATOM 1610 C CA . PHE A 1 202 ? 5.978 8.920 11.762 1.00 95.88 202 PHE A CA 1
ATOM 1611 C C . PHE A 1 202 ? 6.396 9.838 10.615 1.00 95.88 202 PHE A C 1
ATOM 1613 O O . PHE A 1 202 ? 7.275 9.470 9.840 1.00 95.88 202 PHE A O 1
ATOM 1620 N N . GLN A 1 203 ? 5.807 11.031 10.513 1.00 94.81 203 GLN A N 1
ATOM 1621 C CA . GLN A 1 203 ? 6.216 12.024 9.526 1.00 94.81 203 GLN A CA 1
ATOM 1622 C C . GLN A 1 203 ? 7.666 12.474 9.753 1.00 94.81 203 GLN A C 1
ATOM 1624 O O . GLN A 1 203 ? 8.430 12.520 8.795 1.00 94.81 203 GLN A O 1
ATOM 1629 N N . GLU A 1 204 ? 8.066 12.735 10.997 1.00 96.50 204 GLU A N 1
ATOM 1630 C CA . GLU A 1 204 ? 9.455 13.050 11.361 1.00 96.50 204 GLU A CA 1
ATOM 1631 C C . GLU A 1 204 ? 10.410 11.929 10.950 1.00 96.50 204 GLU A C 1
AT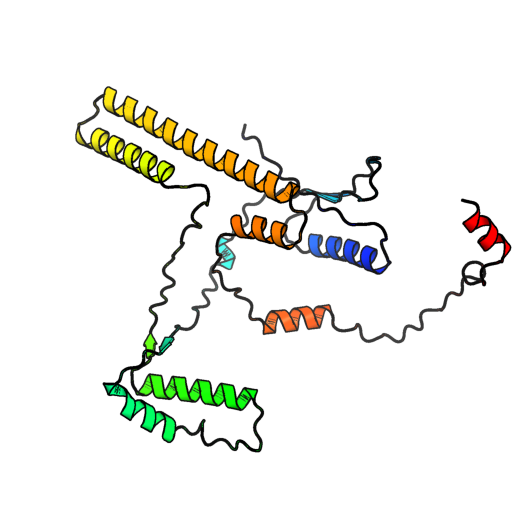OM 1633 O O . GLU A 1 204 ? 11.419 12.187 10.296 1.00 96.50 204 GLU A O 1
ATOM 1638 N N . LYS A 1 205 ? 10.056 10.672 11.251 1.00 96.31 205 LYS A N 1
ATOM 1639 C CA . LYS A 1 205 ? 10.831 9.499 10.831 1.00 96.31 205 LYS A CA 1
ATOM 1640 C C . LYS A 1 205 ? 10.972 9.417 9.311 1.00 96.31 205 LYS A C 1
ATOM 1642 O O . LYS A 1 205 ? 12.052 9.105 8.821 1.00 96.31 205 LYS A O 1
ATOM 1647 N N . LEU A 1 206 ? 9.903 9.678 8.559 1.00 94.81 206 LEU A N 1
ATOM 1648 C CA . LEU A 1 206 ? 9.965 9.690 7.098 1.00 94.81 206 LEU A CA 1
ATOM 1649 C C . LEU A 1 206 ? 10.888 10.787 6.583 1.00 94.81 206 LEU A C 1
ATOM 1651 O O . LEU A 1 206 ? 11.758 10.494 5.771 1.00 94.81 206 LEU A O 1
ATOM 1655 N N . THR A 1 207 ? 10.731 12.018 7.071 1.00 95.62 207 THR A N 1
ATOM 1656 C CA . THR A 1 207 ? 11.608 13.140 6.712 1.00 95.62 207 THR A CA 1
ATOM 1657 C C . THR A 1 207 ? 13.065 12.803 7.012 1.00 95.62 207 THR A C 1
ATOM 1659 O O . THR A 1 207 ? 13.929 13.003 6.165 1.00 95.62 207 THR A O 1
ATOM 1662 N N . TRP A 1 208 ? 13.337 12.222 8.182 1.00 97.12 208 TRP A N 1
ATOM 1663 C CA . TRP A 1 208 ? 14.676 11.782 8.553 1.00 97.12 208 TRP A CA 1
ATOM 1664 C C . TRP A 1 208 ? 15.208 10.703 7.599 1.00 97.12 208 TRP A C 1
ATOM 1666 O O . TRP A 1 208 ? 16.325 10.838 7.108 1.00 97.12 208 TRP A O 1
ATOM 1676 N N . ASN A 1 209 ? 14.409 9.682 7.268 1.00 95.62 209 ASN A N 1
ATOM 1677 C CA . ASN A 1 209 ? 14.803 8.634 6.320 1.00 95.62 209 ASN A CA 1
ATOM 1678 C C . ASN A 1 209 ? 15.118 9.202 4.928 1.00 95.62 209 ASN A C 1
ATOM 1680 O O . ASN A 1 209 ? 16.082 8.770 4.306 1.00 95.62 209 ASN A O 1
ATOM 1684 N N . PHE A 1 210 ? 14.323 10.159 4.439 1.00 95.00 210 PHE A N 1
ATOM 1685 C CA . PHE A 1 210 ? 14.565 10.805 3.148 1.00 95.00 210 PHE A CA 1
ATOM 1686 C C . PHE A 1 210 ? 15.839 11.651 3.160 1.00 95.00 210 PHE A C 1
ATOM 1688 O O . PHE A 1 210 ? 16.649 11.529 2.248 1.00 95.00 210 PHE A O 1
ATOM 1695 N N . ASN A 1 211 ? 16.050 12.449 4.208 1.00 95.56 211 ASN A N 1
ATOM 1696 C CA . ASN A 1 211 ? 17.228 13.312 4.323 1.00 95.56 211 ASN A CA 1
ATOM 1697 C C . ASN A 1 211 ? 18.535 12.526 4.510 1.00 95.56 211 ASN A C 1
ATOM 1699 O O . ASN A 1 211 ? 19.601 13.031 4.177 1.00 95.56 211 ASN A O 1
ATOM 1703 N N . ASN A 1 212 ? 18.465 11.307 5.053 1.00 96.88 212 ASN A N 1
ATOM 1704 C CA . ASN A 1 212 ? 19.632 10.463 5.322 1.00 96.88 212 ASN A CA 1
ATOM 1705 C C . ASN A 1 212 ? 19.796 9.307 4.320 1.00 96.88 212 ASN A C 1
ATOM 1707 O O . ASN A 1 212 ? 20.643 8.437 4.529 1.00 96.88 212 ASN A O 1
ATOM 1711 N N . ALA A 1 213 ? 19.008 9.263 3.241 1.00 97.44 213 ALA A N 1
ATOM 1712 C CA . ALA A 1 213 ? 19.134 8.229 2.219 1.00 97.44 213 ALA A CA 1
ATOM 1713 C C . ALA A 1 213 ? 20.424 8.436 1.407 1.00 97.44 213 ALA A C 1
ATOM 1715 O O . ALA A 1 213 ? 20.497 9.321 0.559 1.00 97.44 213 ALA A O 1
ATOM 1716 N N . ARG A 1 214 ? 21.447 7.609 1.662 1.00 97.06 214 ARG A N 1
ATOM 1717 C CA . ARG A 1 214 ? 22.743 7.666 0.954 1.00 97.06 214 ARG A CA 1
ATOM 1718 C C . ARG A 1 214 ? 22.783 6.805 -0.302 1.00 97.06 214 ARG A C 1
ATOM 1720 O O . ARG A 1 214 ? 23.660 6.983 -1.139 1.00 97.06 214 ARG A O 1
ATOM 1727 N N . SER A 1 215 ? 21.859 5.856 -0.424 1.00 97.31 215 SER A N 1
ATOM 1728 C CA . SER A 1 215 ? 21.765 4.967 -1.576 1.00 97.31 215 SER A CA 1
ATOM 1729 C C . SER A 1 215 ? 20.367 5.017 -2.203 1.00 97.31 215 SER A C 1
ATOM 1731 O O . SER A 1 215 ? 19.372 5.224 -1.496 1.00 97.31 215 SER A O 1
ATOM 1733 N N . PRO A 1 216 ? 20.242 4.737 -3.515 1.00 94.31 216 PRO A N 1
ATOM 1734 C CA . PRO A 1 216 ? 18.939 4.565 -4.157 1.00 94.31 216 PRO A CA 1
ATOM 1735 C C . PRO A 1 216 ? 18.068 3.511 -3.457 1.00 94.31 216 PRO A C 1
ATOM 1737 O O . PRO A 1 216 ? 16.846 3.646 -3.394 1.00 94.31 216 PRO A O 1
ATOM 1740 N N . LYS A 1 217 ? 18.687 2.466 -2.889 1.00 96.12 217 LYS A N 1
ATOM 1741 C CA . LYS A 1 217 ? 17.983 1.415 -2.144 1.00 96.12 217 LYS A CA 1
ATOM 1742 C C . LYS A 1 217 ? 17.297 1.970 -0.892 1.00 96.12 217 LYS A C 1
ATOM 1744 O O . LYS A 1 217 ? 16.137 1.638 -0.651 1.00 96.12 217 LYS A O 1
ATOM 1749 N N . ASP A 1 218 ? 17.976 2.829 -0.134 1.00 94.56 218 ASP A N 1
ATOM 1750 C CA . ASP A 1 218 ? 17.426 3.445 1.082 1.00 94.56 218 ASP A CA 1
ATOM 1751 C C . ASP A 1 218 ? 16.276 4.396 0.749 1.00 94.56 218 ASP A C 1
ATOM 1753 O O . ASP A 1 218 ? 15.230 4.369 1.400 1.00 94.56 218 ASP A O 1
ATOM 1757 N N . PHE A 1 219 ? 16.428 5.167 -0.330 1.00 94.12 219 PHE A N 1
ATOM 1758 C CA . PHE A 1 219 ? 15.385 6.051 -0.840 1.00 94.12 219 PHE A CA 1
ATOM 1759 C C . PHE A 1 219 ? 14.116 5.277 -1.223 1.00 94.12 219 PHE A C 1
ATOM 1761 O O . PHE A 1 219 ? 13.018 5.584 -0.749 1.00 94.12 219 PHE A O 1
ATOM 1768 N N . TRP A 1 220 ? 14.249 4.219 -2.031 1.00 93.50 220 TRP A N 1
ATOM 1769 C CA . TRP A 1 220 ? 13.104 3.391 -2.417 1.00 93.50 220 TRP A CA 1
ATOM 1770 C C . TRP A 1 220 ? 12.508 2.629 -1.232 1.00 93.50 220 TRP A C 1
ATOM 1772 O O . TRP A 1 220 ? 11.291 2.462 -1.173 1.00 93.50 220 TRP A O 1
ATOM 1782 N N . SER A 1 221 ? 13.323 2.219 -0.258 1.00 93.00 221 SER A N 1
ATOM 1783 C CA . SER A 1 221 ? 12.844 1.641 1.004 1.00 93.00 221 SER A CA 1
ATOM 1784 C C . SER A 1 221 ? 11.976 2.636 1.786 1.00 93.00 221 SER A C 1
ATOM 1786 O O . SER A 1 221 ? 10.857 2.303 2.193 1.00 93.00 221 SER A O 1
ATOM 1788 N N . ALA A 1 222 ? 12.423 3.891 1.914 1.00 93.19 222 ALA A N 1
ATOM 1789 C CA . ALA A 1 222 ? 11.657 4.960 2.547 1.00 93.19 222 ALA A CA 1
ATOM 1790 C C . ALA A 1 222 ? 10.332 5.218 1.809 1.00 93.19 222 ALA A C 1
ATOM 1792 O O . ALA A 1 222 ? 9.276 5.239 2.447 1.00 93.19 222 ALA A O 1
ATOM 1793 N N . ILE A 1 223 ? 10.347 5.301 0.474 1.00 90.69 223 ILE A N 1
ATOM 1794 C CA . ILE A 1 223 ? 9.128 5.431 -0.344 1.00 90.69 223 ILE A CA 1
ATOM 1795 C C . ILE A 1 223 ? 8.176 4.259 -0.118 1.00 90.69 223 ILE A C 1
ATOM 1797 O O . ILE A 1 223 ? 6.982 4.468 0.103 1.00 90.69 223 ILE A O 1
ATOM 1801 N N . ASN A 1 224 ? 8.686 3.030 -0.157 1.00 88.50 224 ASN A N 1
ATOM 1802 C CA . ASN A 1 224 ? 7.872 1.825 -0.024 1.00 88.50 224 ASN A CA 1
ATOM 1803 C C . ASN A 1 224 ? 7.231 1.706 1.366 1.00 88.50 224 ASN A C 1
ATOM 1805 O O . ASN A 1 224 ? 6.156 1.126 1.488 1.00 88.50 224 ASN A O 1
ATOM 1809 N N . SER A 1 225 ? 7.823 2.314 2.400 1.00 87.38 225 SER A N 1
ATOM 1810 C CA . SER A 1 225 ? 7.208 2.391 3.732 1.00 87.38 225 SER A CA 1
ATOM 1811 C C . SER A 1 225 ? 5.950 3.278 3.779 1.00 87.38 225 SER A C 1
ATOM 1813 O O . SER A 1 225 ? 5.074 3.071 4.621 1.00 87.38 225 SER A O 1
ATOM 1815 N N . VAL A 1 226 ? 5.835 4.248 2.864 1.00 86.25 226 VAL A N 1
ATOM 1816 C CA . VAL A 1 226 ? 4.688 5.172 2.748 1.00 86.25 226 VAL A CA 1
ATOM 1817 C C . VAL A 1 226 ? 3.688 4.691 1.715 1.00 86.25 226 VAL A C 1
ATOM 1819 O O . VAL A 1 226 ? 2.474 4.825 1.898 1.00 86.25 226 VAL A O 1
ATOM 1822 N N . LYS A 1 227 ? 4.205 4.154 0.607 1.00 82.38 227 LYS A N 1
ATOM 1823 C CA . LYS A 1 227 ? 3.423 3.623 -0.495 1.00 82.38 227 LYS A CA 1
ATOM 1824 C C . LYS A 1 227 ? 2.708 2.380 0.011 1.00 82.38 227 LYS A C 1
ATOM 1826 O O . LYS A 1 227 ? 3.200 1.262 -0.084 1.00 82.38 227 LYS A O 1
ATOM 1831 N N . GLY A 1 228 ? 1.509 2.580 0.556 1.00 70.56 228 GLY A N 1
ATOM 1832 C CA . GLY A 1 228 ? 0.591 1.476 0.777 1.00 70.56 228 GLY A CA 1
ATOM 1833 C C . GLY A 1 228 ? 0.489 0.662 -0.507 1.00 70.56 228 GLY A C 1
ATOM 1834 O O . GLY A 1 228 ? 0.561 1.229 -1.599 1.00 70.56 228 GLY A O 1
ATOM 1835 N N . TYR A 1 229 ? 0.340 -0.656 -0.382 1.00 63.88 229 TYR A N 1
ATOM 1836 C CA . TYR A 1 229 ? 0.127 -1.533 -1.528 1.00 63.88 229 TYR A CA 1
ATOM 1837 C C . TYR A 1 229 ? -1.158 -1.114 -2.251 1.00 63.88 229 TYR A C 1
ATOM 1839 O O . TYR A 1 229 ? -2.253 -1.600 -1.958 1.00 63.88 229 TYR A O 1
ATOM 1847 N N . SER A 1 230 ? -1.035 -0.170 -3.184 1.00 61.22 230 SER A N 1
ATOM 1848 C CA . SER A 1 230 ? -2.094 0.170 -4.111 1.00 61.22 230 SER A CA 1
ATOM 1849 C C . SER A 1 230 ? -2.186 -1.008 -5.057 1.00 61.22 230 SER A C 1
ATOM 1851 O O . SER A 1 230 ? -1.412 -1.151 -5.996 1.00 61.22 230 SER A O 1
ATOM 1853 N N . THR A 1 231 ? -3.129 -1.892 -4.760 1.00 57.56 231 THR A N 1
ATOM 1854 C CA . THR A 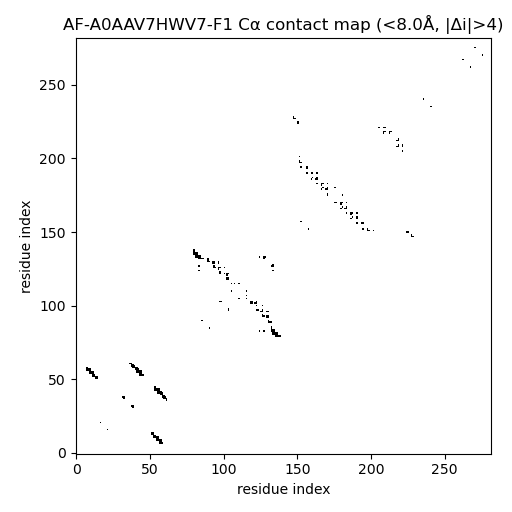1 231 ? -3.498 -3.008 -5.633 1.00 57.56 231 THR A CA 1
ATOM 1855 C C . THR A 1 231 ? -4.321 -2.543 -6.828 1.00 57.56 231 THR A C 1
ATOM 1857 O O . THR A 1 231 ? -4.846 -3.383 -7.556 1.00 57.56 231 THR A O 1
ATOM 1860 N N . ARG A 1 232 ? -4.447 -1.222 -7.045 1.00 66.19 232 ARG A N 1
ATOM 1861 C CA . ARG A 1 232 ? -5.021 -0.697 -8.278 1.00 66.19 232 ARG A CA 1
ATOM 1862 C C . ARG A 1 232 ? -4.123 -1.163 -9.410 1.00 66.19 232 ARG A C 1
ATOM 1864 O O . ARG A 1 232 ? -3.023 -0.646 -9.596 1.00 66.19 232 ARG A O 1
ATOM 1871 N N . LYS A 1 233 ? -4.585 -2.201 -10.106 1.00 67.44 233 LYS A N 1
ATOM 1872 C CA . LYS A 1 233 ? -4.018 -2.593 -11.386 1.00 67.44 233 LYS A CA 1
ATOM 1873 C C . LYS A 1 233 ? -4.069 -1.351 -12.263 1.00 67.44 233 LYS A C 1
ATOM 1875 O O . LYS A 1 233 ? -5.082 -0.655 -12.264 1.00 67.44 233 LYS A O 1
ATOM 1880 N N . ASN A 1 234 ? -2.962 -1.047 -12.929 1.00 77.19 234 ASN A N 1
ATOM 1881 C CA . ASN A 1 234 ? -2.980 -0.012 -13.946 1.00 77.19 234 ASN A CA 1
ATOM 1882 C C . ASN A 1 234 ? -4.032 -0.435 -14.978 1.00 77.19 234 ASN A C 1
ATOM 1884 O O . ASN A 1 234 ? -3.953 -1.544 -15.504 1.00 77.19 234 ASN A O 1
ATOM 1888 N N . GLU A 1 235 ? -5.059 0.388 -15.164 1.00 85.75 235 GLU A N 1
ATOM 1889 C CA . GLU A 1 235 ? -6.165 0.080 -16.076 1.00 85.75 235 GLU A CA 1
ATOM 1890 C C . GLU A 1 235 ? -5.709 0.1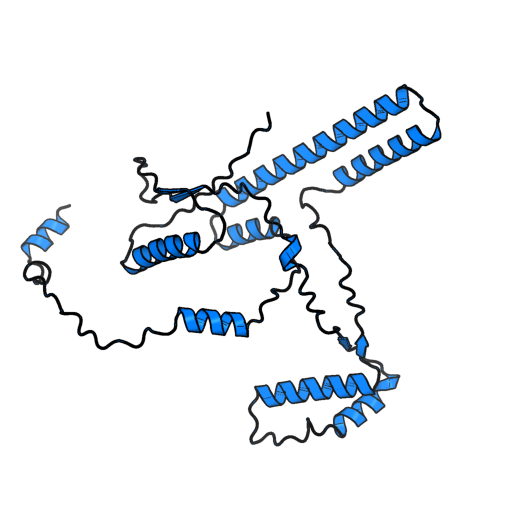44 -17.532 1.00 85.75 235 GLU A C 1
ATOM 1892 O O . GLU A 1 235 ? -6.336 -0.452 -18.401 1.00 85.75 235 GLU A O 1
ATOM 1897 N N . ILE A 1 236 ? -4.589 0.824 -17.782 1.00 86.00 236 ILE A N 1
ATOM 1898 C CA . ILE A 1 236 ? -3.975 0.947 -19.095 1.00 86.00 236 ILE A CA 1
ATOM 1899 C C . ILE A 1 236 ? -3.124 -0.310 -19.346 1.00 86.00 236 ILE A C 1
ATOM 1901 O O . ILE A 1 236 ? -2.137 -0.525 -18.626 1.00 86.00 236 ILE A O 1
ATOM 1905 N N . PRO A 1 237 ? -3.472 -1.139 -20.351 1.00 86.19 237 PRO A N 1
ATOM 1906 C CA . PRO A 1 237 ? -2.665 -2.285 -20.748 1.00 86.19 237 PRO A CA 1
ATOM 1907 C C . PRO A 1 237 ? -1.241 -1.870 -21.122 1.00 86.19 237 PRO A C 1
ATOM 1909 O O . PRO A 1 237 ? -1.004 -0.764 -21.609 1.00 86.19 237 PRO A O 1
ATOM 1912 N N . LEU A 1 238 ? -0.284 -2.783 -20.947 1.00 84.94 238 LEU A N 1
ATOM 1913 C CA . LEU A 1 238 ? 1.119 -2.514 -21.272 1.00 84.94 238 LEU A CA 1
ATOM 1914 C C . LEU A 1 238 ? 1.308 -2.121 -22.745 1.00 84.94 238 LEU A C 1
ATOM 1916 O O . LEU A 1 238 ? 2.068 -1.202 -23.029 1.00 84.94 238 LEU A O 1
ATOM 1920 N N . ASN A 1 239 ? 0.573 -2.758 -23.660 1.00 88.12 239 ASN A N 1
ATOM 1921 C CA . ASN A 1 239 ? 0.643 -2.448 -25.090 1.00 88.12 239 ASN A CA 1
ATOM 1922 C C . ASN A 1 239 ? 0.219 -1.004 -25.372 1.00 88.12 239 ASN A C 1
ATOM 1924 O O . ASN A 1 239 ? 0.890 -0.309 -26.115 1.00 88.12 239 ASN A O 1
ATOM 1928 N N . THR A 1 240 ? -0.810 -0.500 -24.687 1.00 91.75 240 THR A N 1
ATOM 1929 C CA . THR A 1 240 ? -1.240 0.895 -24.839 1.00 91.75 240 THR A CA 1
ATOM 1930 C C . THR A 1 240 ? -0.164 1.876 -24.372 1.00 91.75 240 THR A C 1
ATOM 1932 O O . THR A 1 240 ? 0.037 2.916 -24.994 1.00 91.75 240 THR A O 1
ATOM 1935 N N . TRP A 1 241 ? 0.567 1.545 -23.302 1.00 92.06 241 TRP A N 1
ATOM 1936 C CA . TRP A 1 241 ? 1.740 2.326 -22.899 1.00 92.06 241 TRP A CA 1
ATOM 1937 C C . TRP A 1 241 ? 2.855 2.266 -23.938 1.00 92.06 241 TRP A C 1
ATOM 1939 O O . TRP A 1 241 ? 3.458 3.296 -24.236 1.00 92.06 241 TRP A O 1
ATOM 1949 N N . TYR A 1 242 ? 3.126 1.079 -24.478 1.00 91.88 242 TYR A N 1
ATOM 1950 C CA . TYR A 1 242 ? 4.125 0.891 -25.520 1.00 91.88 242 TYR A CA 1
ATOM 1951 C C . TYR A 1 242 ? 3.790 1.716 -26.762 1.00 91.88 242 TYR A C 1
ATOM 1953 O O . TYR A 1 242 ? 4.640 2.470 -27.216 1.00 91.88 242 TYR A O 1
ATOM 1961 N N . ASP A 1 243 ? 2.556 1.651 -27.258 1.00 92.94 243 ASP A N 1
ATOM 1962 C CA . ASP A 1 243 ? 2.106 2.412 -28.424 1.00 92.94 243 ASP A CA 1
ATOM 1963 C C . ASP A 1 243 ? 2.210 3.919 -28.168 1.00 92.94 243 ASP A C 1
ATOM 1965 O O . ASP A 1 243 ? 2.728 4.668 -28.998 1.00 92.94 243 ASP A O 1
ATOM 1969 N N . TYR A 1 244 ? 1.795 4.369 -26.978 1.00 94.12 244 TYR A N 1
ATOM 1970 C CA . TYR A 1 244 ? 1.913 5.766 -26.572 1.00 94.12 244 TYR A CA 1
ATOM 1971 C C . TYR A 1 244 ? 3.367 6.243 -26.589 1.00 94.12 244 TYR A C 1
ATOM 1973 O O . TYR A 1 244 ? 3.685 7.240 -27.239 1.00 94.12 244 TYR A O 1
ATOM 1981 N N . PHE A 1 245 ? 4.272 5.533 -25.915 1.00 92.62 245 PHE A N 1
ATOM 1982 C CA . PHE A 1 245 ? 5.675 5.932 -25.875 1.00 92.62 245 PHE A CA 1
ATOM 1983 C C . PHE A 1 245 ? 6.358 5.780 -27.233 1.00 92.62 245 PHE A C 1
ATOM 1985 O O . PHE A 1 245 ? 7.108 6.670 -27.624 1.00 92.62 245 PHE A O 1
ATOM 1992 N N . SER A 1 246 ? 6.046 4.733 -27.991 1.00 92.19 246 SER A N 1
ATOM 1993 C CA . SER A 1 246 ? 6.522 4.564 -29.364 1.00 92.19 246 SER A CA 1
ATOM 1994 C C . SER A 1 246 ? 6.084 5.724 -30.249 1.00 92.19 246 SER A C 1
ATOM 1996 O O . SER A 1 246 ? 6.899 6.229 -31.010 1.00 92.19 246 SER A O 1
ATOM 1998 N N . SER A 1 247 ? 4.856 6.231 -30.103 1.00 91.81 247 SER A N 1
ATOM 1999 C CA . SER A 1 247 ? 4.396 7.414 -30.844 1.00 91.81 247 SER A CA 1
ATOM 2000 C C . SER A 1 247 ? 5.107 8.706 -30.412 1.00 91.81 247 SER A C 1
ATOM 2002 O O . SER A 1 247 ? 5.453 9.538 -31.248 1.00 91.81 247 SER A O 1
ATOM 2004 N N . LEU A 1 248 ? 5.393 8.867 -29.112 1.00 90.88 248 LEU A N 1
ATOM 2005 C CA . LEU A 1 248 ? 6.109 10.033 -28.577 1.00 90.88 248 LEU A CA 1
ATOM 2006 C C . LEU A 1 248 ? 7.585 10.074 -28.973 1.00 90.88 248 LEU A C 1
ATOM 2008 O O . LEU A 1 248 ? 8.160 11.157 -29.095 1.00 90.88 248 LEU A O 1
ATOM 2012 N N . PHE A 1 249 ? 8.199 8.901 -29.091 1.00 87.88 249 PHE A N 1
ATOM 2013 C CA . PHE A 1 249 ? 9.607 8.720 -29.421 1.00 87.88 249 PHE A CA 1
ATOM 2014 C C . PHE A 1 249 ? 9.803 8.190 -30.836 1.00 87.88 249 PHE A C 1
ATOM 2016 O O . PHE A 1 249 ? 10.912 7.775 -31.164 1.00 87.88 249 PHE A O 1
ATOM 2023 N N . THR A 1 250 ? 8.762 8.218 -31.678 1.00 84.00 250 THR A N 1
ATOM 2024 C CA . THR A 1 250 ? 8.926 7.921 -33.099 1.00 84.00 250 THR A CA 1
ATOM 2025 C C . THR A 1 250 ? 9.995 8.889 -33.586 1.00 84.00 250 THR A C 1
ATOM 2027 O O . THR A 1 250 ? 9.804 10.102 -33.412 1.00 84.00 250 THR A O 1
ATOM 2030 N N . PRO A 1 251 ? 11.133 8.391 -34.111 1.00 76.94 251 PRO A N 1
ATOM 2031 C CA . PRO A 1 251 ? 12.152 9.251 -34.678 1.00 76.94 251 PRO A CA 1
ATOM 2032 C C . PRO A 1 251 ? 11.416 10.187 -35.614 1.00 76.94 251 PRO A C 1
ATOM 2034 O O . PRO A 1 251 ? 10.667 9.717 -36.479 1.00 76.94 251 PRO A O 1
ATOM 2037 N N . ARG A 1 252 ? 11.514 11.502 -35.378 1.00 74.06 252 ARG A N 1
ATOM 2038 C CA . ARG A 1 252 ? 10.975 12.447 -36.353 1.00 74.06 252 ARG A CA 1
ATOM 2039 C C . ARG A 1 252 ? 11.624 12.005 -37.647 1.00 74.06 252 ARG A C 1
ATOM 2041 O O . ARG A 1 252 ? 12.852 11.960 -37.671 1.00 74.06 252 ARG A O 1
ATOM 2048 N N . LYS A 1 253 ? 10.818 11.568 -38.631 1.00 76.31 253 LYS A N 1
ATOM 2049 C CA . LYS A 1 253 ? 11.324 11.264 -39.972 1.00 76.31 253 LYS A CA 1
ATOM 2050 C C . LYS A 1 253 ? 12.269 12.402 -40.252 1.00 76.31 253 LYS A C 1
ATOM 2052 O O . LYS A 1 253 ? 11.813 13.541 -40.127 1.00 76.31 253 LYS A O 1
ATOM 2057 N N . GLU A 1 254 ? 13.548 12.089 -40.420 1.00 66.12 254 GLU A N 1
ATOM 2058 C CA . GLU A 1 254 ? 14.565 13.093 -40.650 1.00 66.12 254 GLU A CA 1
ATOM 2059 C C . GLU A 1 254 ? 14.090 13.811 -41.900 1.00 66.12 254 GLU A C 1
ATOM 2061 O O . GLU A 1 254 ? 14.238 13.340 -43.023 1.00 66.12 254 GLU A O 1
ATOM 2066 N N . SER A 1 255 ? 13.361 14.907 -41.697 1.00 63.59 255 SER A N 1
ATOM 2067 C CA . SER A 1 255 ? 13.185 15.902 -42.715 1.00 63.59 255 SER A CA 1
ATOM 2068 C C . SER A 1 255 ? 14.623 16.202 -43.043 1.00 63.59 255 SER A C 1
ATOM 2070 O O . SER A 1 255 ? 15.362 16.584 -42.130 1.00 63.59 255 SER A O 1
ATOM 2072 N N . SER A 1 256 ? 15.015 15.919 -44.280 1.00 63.38 256 SER A N 1
ATOM 2073 C CA . SER A 1 256 ? 16.305 16.239 -44.875 1.00 63.38 256 SER A CA 1
ATOM 2074 C C . SER A 1 256 ? 16.471 17.759 -44.928 1.00 63.38 256 SER A C 1
ATOM 2076 O O . SER A 1 256 ? 16.695 18.362 -45.971 1.00 63.38 256 SER A O 1
ATOM 2078 N N . ILE A 1 257 ? 16.270 18.398 -43.782 1.00 65.12 257 ILE A N 1
ATOM 2079 C CA . ILE A 1 257 ? 16.765 19.691 -43.421 1.00 65.12 257 ILE A CA 1
ATOM 2080 C C . ILE A 1 257 ? 18.247 19.391 -43.321 1.00 65.12 257 ILE A C 1
ATOM 2082 O O . ILE A 1 257 ? 18.747 18.932 -42.296 1.00 65.12 257 ILE A O 1
ATOM 2086 N N . SER A 1 258 ? 18.924 19.567 -44.453 1.00 68.81 258 SER A N 1
ATOM 2087 C CA . SER A 1 258 ? 20.283 20.067 -44.442 1.00 68.81 258 SER A CA 1
ATOM 2088 C C . SER A 1 258 ? 20.227 21.282 -43.524 1.00 68.81 258 SER A C 1
ATOM 2090 O O . SER A 1 258 ? 19.796 22.363 -43.917 1.00 68.81 258 SER A O 1
ATOM 2092 N N . LEU A 1 259 ? 20.509 21.054 -42.240 1.00 67.62 259 LEU A N 1
ATOM 2093 C CA . LEU A 1 259 ? 20.853 22.144 -41.358 1.00 67.62 259 LEU A CA 1
ATOM 2094 C C . LEU A 1 259 ? 22.079 22.751 -42.032 1.00 67.62 259 LEU A C 1
ATOM 2096 O O . LEU A 1 259 ? 23.005 21.993 -42.351 1.00 67.62 259 LEU A O 1
ATOM 2100 N N . PRO A 1 260 ? 22.067 24.055 -42.338 1.00 68.19 260 PRO A N 1
ATOM 2101 C CA . PRO A 1 260 ? 23.298 24.727 -42.683 1.00 68.19 260 PRO A CA 1
ATOM 2102 C C . PRO A 1 260 ? 24.269 24.366 -41.566 1.00 68.19 260 PRO A C 1
ATOM 2104 O O . PRO A 1 260 ? 23.974 24.573 -40.386 1.00 68.19 260 PRO A O 1
ATOM 2107 N N . LEU A 1 261 ? 25.367 23.705 -41.920 1.00 68.94 261 LEU A N 1
ATOM 2108 C CA . LEU A 1 261 ? 26.525 23.692 -41.051 1.00 68.94 261 LEU A CA 1
ATOM 2109 C C . LEU A 1 261 ? 26.975 25.149 -41.038 1.00 68.94 261 LEU A C 1
ATOM 2111 O O . LEU A 1 261 ? 27.738 25.569 -41.904 1.00 68.94 261 LEU A O 1
ATOM 2115 N N . ASP A 1 262 ? 26.386 25.939 -40.143 1.00 71.12 262 ASP A N 1
ATOM 2116 C CA . ASP A 1 262 ? 26.835 27.289 -39.849 1.00 71.12 262 ASP A CA 1
ATOM 2117 C C . ASP A 1 262 ? 28.184 27.120 -39.155 1.00 71.12 262 ASP A C 1
ATOM 2119 O O . ASP A 1 262 ? 28.272 27.074 -37.930 1.00 71.12 262 ASP A O 1
ATOM 2123 N N . TYR A 1 263 ? 29.221 26.929 -39.972 1.00 78.06 263 TYR A N 1
ATOM 2124 C CA . TYR A 1 263 ? 30.603 26.993 -39.543 1.00 78.06 263 TYR A CA 1
ATOM 2125 C C . TYR A 1 263 ? 30.826 28.406 -39.031 1.00 78.06 263 TYR A C 1
ATOM 2127 O O . TYR A 1 263 ? 30.839 29.374 -39.797 1.00 78.06 263 TYR A O 1
ATOM 2135 N N . HIS A 1 264 ? 30.951 28.535 -37.719 1.00 80.38 264 HIS A N 1
ATOM 2136 C CA . HIS A 1 264 ? 31.259 29.805 -37.112 1.00 80.38 264 HIS A CA 1
ATOM 2137 C C . HIS A 1 264 ? 32.767 29.992 -37.210 1.00 80.38 264 HIS A C 1
ATOM 2139 O O . HIS A 1 264 ? 33.531 29.405 -36.444 1.00 80.38 264 HIS A O 1
ATOM 2145 N N . GLU A 1 265 ? 33.189 30.838 -38.148 1.00 82.81 265 GLU A N 1
ATOM 2146 C CA . GLU A 1 265 ? 34.589 30.997 -38.556 1.00 82.81 265 GLU A CA 1
ATOM 2147 C C . GLU A 1 265 ? 35.561 31.207 -37.391 1.00 82.81 265 GLU A C 1
ATOM 2149 O O . GLU A 1 265 ? 36.709 30.812 -37.508 1.00 82.81 265 GLU A O 1
ATOM 2154 N N . SER A 1 266 ? 35.125 31.793 -36.270 1.00 80.75 266 SER A N 1
ATOM 2155 C CA . SER A 1 266 ? 35.966 32.008 -35.085 1.00 80.75 266 SER A CA 1
ATOM 2156 C C . SER A 1 266 ? 35.828 30.969 -33.964 1.00 80.75 266 SER A C 1
ATOM 2158 O O . SER A 1 266 ? 36.654 30.971 -33.062 1.00 80.75 266 SER A O 1
ATOM 2160 N N . LEU A 1 267 ? 34.765 30.158 -33.944 1.00 80.06 267 LEU A N 1
ATOM 2161 C CA . LEU A 1 267 ? 34.513 29.187 -32.862 1.00 80.06 267 LEU A CA 1
ATOM 2162 C C . LEU A 1 267 ? 34.878 27.763 -33.276 1.00 80.06 267 LEU A C 1
ATOM 2164 O O . LEU A 1 267 ? 35.218 26.957 -32.417 1.00 80.06 267 LEU A O 1
ATOM 2168 N N . ASP A 1 268 ? 34.842 27.486 -34.579 1.00 87.19 268 ASP A N 1
ATOM 2169 C CA . ASP A 1 268 ? 35.191 26.188 -35.154 1.00 87.19 268 ASP A CA 1
ATOM 2170 C C . ASP A 1 268 ? 36.655 26.128 -35.632 1.00 87.19 268 ASP A C 1
ATOM 2172 O O . ASP A 1 268 ? 37.040 25.186 -36.327 1.00 87.19 268 ASP A O 1
ATOM 2176 N N . GLN A 1 269 ? 37.486 27.121 -35.283 1.00 91.06 269 GLN A N 1
ATOM 2177 C CA . GLN A 1 269 ? 38.930 27.045 -35.528 1.00 91.06 269 GLN A CA 1
ATOM 2178 C C . GLN A 1 269 ? 39.583 26.049 -34.573 1.00 91.06 269 GLN A C 1
ATOM 2180 O O . GLN A 1 269 ? 39.139 25.849 -33.441 1.00 91.06 269 GLN A O 1
ATOM 2185 N N . GLU A 1 270 ? 40.679 25.443 -35.021 1.00 92.50 270 GLU A N 1
ATOM 2186 C CA . GLU A 1 270 ? 41.518 24.634 -34.146 1.00 92.50 270 GLU A CA 1
ATOM 2187 C C . GLU A 1 270 ? 42.057 25.491 -32.992 1.00 92.50 270 GLU A C 1
ATOM 2189 O O . GLU A 1 270 ? 42.522 26.614 -33.196 1.00 92.50 270 GLU A O 1
ATOM 2194 N N . PHE A 1 271 ? 42.007 24.953 -31.770 1.00 89.44 271 PHE A N 1
ATOM 2195 C CA . PHE A 1 271 ? 42.519 25.647 -30.591 1.00 89.44 271 PHE A CA 1
ATOM 2196 C C . PHE A 1 271 ? 43.996 25.988 -30.761 1.00 89.44 271 PHE A C 1
ATOM 2198 O O . PHE A 1 271 ? 44.827 25.128 -31.069 1.00 89.44 271 PHE A O 1
ATOM 2205 N N . THR A 1 272 ? 44.348 27.238 -30.484 1.00 92.75 272 THR A N 1
ATOM 2206 C CA . THR A 1 272 ? 45.744 27.657 -30.545 1.00 92.75 272 THR A CA 1
ATOM 2207 C C . THR A 1 272 ? 46.509 27.161 -29.317 1.00 92.75 272 THR A C 1
ATOM 2209 O O . THR A 1 272 ? 45.990 27.084 -28.199 1.00 92.75 272 THR A O 1
ATOM 2212 N N . MET A 1 273 ? 47.806 26.891 -29.487 1.00 92.31 273 MET A N 1
ATOM 2213 C CA . MET A 1 273 ? 48.685 26.506 -28.373 1.00 92.31 273 MET A CA 1
ATOM 2214 C C . MET A 1 273 ? 48.709 27.567 -27.252 1.00 92.31 273 MET A C 1
ATOM 2216 O O . MET A 1 273 ? 48.883 27.241 -26.080 1.00 92.31 273 MET A O 1
ATOM 2220 N N . GLY A 1 274 ? 48.508 28.845 -27.598 1.00 92.81 274 GLY A N 1
ATOM 2221 C CA . GLY A 1 274 ? 48.440 29.948 -26.637 1.00 92.81 274 GLY A CA 1
ATOM 2222 C C . GLY A 1 274 ? 47.216 29.878 -25.723 1.00 92.81 274 GLY A C 1
ATOM 2223 O O . GLY A 1 274 ? 47.348 30.047 -24.510 1.00 92.81 274 GLY A O 1
ATOM 2224 N N . GLU A 1 275 ? 46.041 29.573 -26.275 1.00 90.94 275 GLU A N 1
ATOM 2225 C CA . GLU A 1 275 ? 44.819 29.350 -25.493 1.00 90.94 275 GLU A CA 1
ATOM 2226 C C . GLU A 1 275 ? 44.968 28.142 -24.569 1.00 90.94 275 GLU A C 1
ATOM 2228 O O . GLU A 1 275 ? 44.619 28.221 -23.388 1.00 90.94 275 GLU A O 1
ATOM 2233 N N . LEU A 1 276 ? 45.581 27.065 -25.070 1.00 91.88 276 LEU A N 1
ATOM 2234 C CA . LEU A 1 276 ? 45.863 25.869 -24.280 1.00 91.88 276 LEU A CA 1
ATOM 2235 C C . LEU A 1 276 ? 46.769 26.199 -23.082 1.00 91.88 276 LEU A C 1
ATOM 2237 O O . LEU A 1 276 ? 46.423 25.906 -21.938 1.00 91.88 276 LEU A O 1
ATOM 2241 N N . CYS A 1 277 ? 47.879 26.903 -23.316 1.00 92.56 277 CYS A N 1
ATOM 2242 C CA . CYS A 1 277 ? 48.788 27.360 -22.262 1.00 92.56 277 CYS A CA 1
ATOM 2243 C C . CYS A 1 277 ? 48.114 28.297 -21.246 1.00 92.56 277 CYS A C 1
ATOM 2245 O O . CYS A 1 277 ? 48.449 28.253 -20.062 1.00 92.56 277 CYS A O 1
ATOM 2247 N N . ASN A 1 278 ? 47.173 29.139 -21.680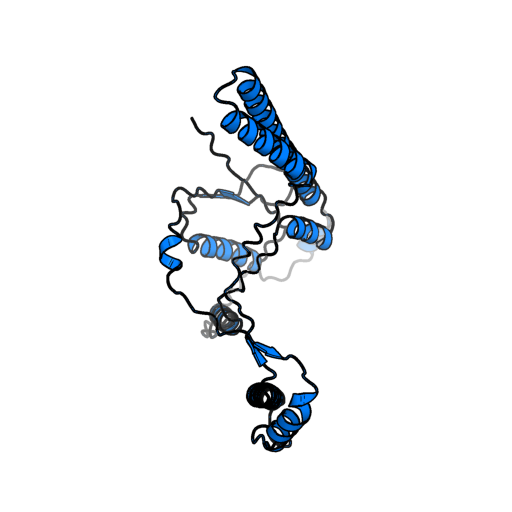 1.00 90.44 278 ASN A N 1
ATOM 2248 C CA . ASN A 1 278 ? 46.421 30.025 -20.789 1.00 90.44 278 ASN A CA 1
ATOM 2249 C C . ASN A 1 278 ? 45.377 29.271 -19.953 1.00 90.44 278 ASN A C 1
ATOM 2251 O O . ASN A 1 278 ? 45.123 29.660 -18.815 1.00 90.44 278 ASN A O 1
ATOM 2255 N N . SER A 1 279 ? 44.806 28.184 -20.478 1.00 86.25 279 SER A N 1
ATOM 2256 C CA . SER A 1 279 ? 43.842 27.349 -19.749 1.00 86.25 279 SER A CA 1
ATOM 2257 C C . SER A 1 279 ? 44.479 26.564 -18.596 1.00 86.25 279 SER A C 1
ATOM 2259 O O . SER A 1 279 ? 43.856 26.401 -17.552 1.00 86.25 279 SER A O 1
ATOM 2261 N N . VAL A 1 280 ? 45.742 26.150 -18.751 1.00 87.75 280 VAL A N 1
ATOM 2262 C CA . VAL A 1 280 ? 46.502 25.373 -17.752 1.00 87.75 280 VAL A CA 1
ATOM 2263 C C . VAL A 1 280 ? 47.042 26.249 -16.612 1.00 87.75 280 VAL A C 1
ATOM 2265 O O . VAL A 1 280 ? 47.406 25.745 -15.557 1.00 87.75 280 VAL A O 1
ATOM 2268 N N . LYS A 1 281 ? 47.103 27.573 -16.802 1.00 75.25 281 LYS A N 1
ATOM 2269 C CA . LYS A 1 281 ? 47.632 28.526 -15.809 1.00 75.25 281 LYS A CA 1
ATOM 2270 C C . LYS A 1 281 ? 46.596 29.017 -14.783 1.00 75.25 281 LYS A C 1
ATOM 2272 O O . LYS A 1 281 ? 46.898 29.956 -14.046 1.00 75.25 281 LYS A O 1
ATOM 2277 N N . LYS A 1 282 ? 45.403 28.422 -14.733 1.00 53.41 282 LYS A N 1
ATOM 2278 C CA . LYS A 1 282 ? 44.418 28.626 -13.657 1.00 53.41 282 LYS A CA 1
ATOM 2279 C C . LYS A 1 282 ? 44.467 27.476 -12.664 1.00 53.41 282 LYS A C 1
ATOM 2281 O O . LYS A 1 282 ? 44.301 27.775 -11.464 1.00 53.41 282 LYS A O 1
#